Protein AF-A0A0R0GMD9-F1 (afdb_monomer)

Organism: Glycine max (NCBI:txid3847)

Foldseek 3Di:
DVVVLVVQLVVLVVCCVPPPVLALVSLLSSLVSCVVVLVLVSSLVSLVSSCVSPVQALSSLQSNLVSCLLQLNLVSSLVSQVSGNHRDPVSNVLSVLSVVLVVQLVVCVVVVVLVSLLVSLVVSVVSNSQNHLLSLLSNLVSCVVVVVLVVSVVSNVSRHDDDLVVCCVPPNLQSSLSSLLSVLVNCVVVVVLVSNLVSLVSSCVSPVPDPSSVVSNVLSVLQSVLQVVLVVCVVVVVNVVSVVSNVRND

Structure (mmCIF, N/CA/C/O backbone):
data_AF-A0A0R0GMD9-F1
#
_entry.id   AF-A0A0R0GMD9-F1
#
loop_
_atom_site.group_PDB
_atom_site.id
_atom_site.type_symbol
_atom_site.label_atom_id
_atom_site.label_alt_id
_atom_site.label_comp_id
_atom_site.label_asym_id
_atom_site.label_entity_id
_atom_site.label_seq_id
_atom_site.pdbx_PDB_ins_code
_atom_site.Cartn_x
_atom_site.Cartn_y
_atom_site.Cartn_z
_atom_site.occupancy
_atom_site.B_iso_or_equiv
_atom_site.auth_seq_id
_atom_site.auth_comp_id
_atom_site.auth_asym_id
_atom_site.auth_atom_id
_atom_site.pdbx_PDB_model_num
ATOM 1 N N . MET A 1 1 ? -12.079 3.935 -21.755 1.00 57.66 1 MET A N 1
ATOM 2 C CA . MET A 1 1 ? -10.605 3.954 -21.915 1.00 57.66 1 MET A CA 1
ATOM 3 C C . MET A 1 1 ? -9.920 2.624 -21.579 1.00 57.66 1 MET A C 1
ATOM 5 O O . MET A 1 1 ? -9.189 2.164 -22.440 1.00 57.66 1 MET A O 1
ATOM 9 N N . ARG A 1 2 ? -10.168 1.962 -20.428 1.00 61.84 2 ARG A N 1
ATOM 10 C CA . ARG A 1 2 ? -9.441 0.722 -20.040 1.00 61.84 2 ARG A CA 1
ATOM 11 C C . ARG A 1 2 ? -9.400 -0.399 -21.094 1.00 61.84 2 ARG A C 1
ATOM 13 O O . ARG A 1 2 ? -8.314 -0.895 -21.343 1.00 61.84 2 ARG A O 1
ATOM 20 N N . LYS A 1 3 ? -10.522 -0.747 -21.751 1.00 66.50 3 LYS A N 1
ATOM 21 C CA . LYS A 1 3 ? -10.544 -1.797 -22.800 1.00 66.50 3 LYS A CA 1
ATOM 22 C C . LYS A 1 3 ? -9.505 -1.557 -23.904 1.00 66.50 3 LYS A C 1
ATOM 24 O O . LYS A 1 3 ? -8.732 -2.451 -24.206 1.00 66.50 3 LYS A O 1
ATOM 29 N N . ASN A 1 4 ? -9.421 -0.326 -24.407 1.00 78.38 4 ASN A N 1
ATOM 30 C CA . ASN A 1 4 ? -8.455 0.036 -25.445 1.00 78.38 4 ASN A CA 1
ATOM 31 C C . ASN A 1 4 ? -7.004 -0.055 -24.927 1.00 78.38 4 ASN A C 1
ATOM 33 O O . ASN A 1 4 ? -6.108 -0.510 -25.621 1.00 78.38 4 ASN A O 1
ATOM 37 N N . SER A 1 5 ? -6.758 0.326 -23.671 1.00 78.94 5 SER A N 1
ATOM 38 C CA . SER A 1 5 ? -5.429 0.214 -23.055 1.00 78.94 5 SER A CA 1
ATOM 39 C C . SER A 1 5 ? -5.004 -1.240 -22.804 1.00 78.94 5 SER A C 1
ATOM 41 O O . SER A 1 5 ? -3.832 -1.563 -22.970 1.00 78.94 5 SER A O 1
ATOM 43 N N . ASP A 1 6 ? -5.934 -2.125 -22.441 1.00 83.75 6 ASP A N 1
ATOM 44 C CA . ASP A 1 6 ? -5.677 -3.566 -22.323 1.00 83.75 6 ASP A CA 1
ATOM 45 C C . ASP A 1 6 ? -5.385 -4.212 -23.681 1.00 83.75 6 ASP A C 1
ATOM 47 O O . ASP A 1 6 ? -4.428 -4.977 -23.815 1.00 83.75 6 ASP A O 1
ATOM 51 N N . GLU A 1 7 ? -6.157 -3.847 -24.704 1.00 86.06 7 GLU A N 1
ATOM 52 C CA . GLU A 1 7 ? -5.906 -4.240 -26.092 1.00 86.06 7 GLU A CA 1
ATOM 53 C C . GLU A 1 7 ? -4.534 -3.752 -26.568 1.00 86.06 7 GLU A C 1
ATOM 55 O O . GLU A 1 7 ? -3.808 -4.509 -27.207 1.00 86.06 7 GLU A O 1
ATOM 60 N N . LEU A 1 8 ? -4.116 -2.542 -26.181 1.00 84.94 8 LEU A N 1
ATOM 61 C CA . LEU A 1 8 ? -2.776 -2.029 -26.473 1.00 84.94 8 LEU A CA 1
ATOM 62 C C . LEU A 1 8 ? -1.670 -2.852 -25.793 1.00 84.94 8 LEU A C 1
ATOM 64 O O . LEU A 1 8 ? -0.648 -3.125 -26.421 1.00 84.94 8 LEU A O 1
ATOM 68 N N . VAL A 1 9 ? -1.851 -3.306 -24.547 1.00 85.38 9 VAL A N 1
ATOM 69 C CA . VAL A 1 9 ? -0.877 -4.209 -23.896 1.00 85.38 9 VAL A CA 1
ATOM 70 C C . VAL A 1 9 ? -0.766 -5.533 -24.658 1.00 85.38 9 VAL A C 1
ATOM 72 O O . VAL A 1 9 ? 0.345 -6.030 -24.883 1.00 85.38 9 VAL A O 1
ATOM 75 N N . GLN A 1 10 ? -1.898 -6.097 -25.085 1.00 86.31 10 GLN A N 1
ATOM 76 C CA . GLN A 1 10 ? -1.921 -7.320 -25.891 1.00 86.31 10 GLN A CA 1
ATOM 77 C C . GLN A 1 10 ? -1.274 -7.106 -27.258 1.00 86.31 10 GLN A C 1
ATOM 79 O O . GLN A 1 10 ? -0.481 -7.930 -27.705 1.00 86.31 10 GLN A O 1
ATOM 84 N N . PHE A 1 11 ? -1.537 -5.966 -27.887 1.00 86.00 11 PHE A N 1
ATOM 85 C CA . PHE A 1 11 ? -0.951 -5.580 -29.161 1.00 86.00 11 PHE A CA 1
ATOM 86 C C . PHE A 1 11 ? 0.575 -5.503 -29.099 1.00 86.00 11 PHE A C 1
ATOM 88 O O . PHE A 1 11 ? 1.251 -6.080 -29.952 1.00 86.00 11 PHE A O 1
ATOM 95 N N . TRP A 1 12 ? 1.133 -4.848 -28.074 1.00 83.56 12 TRP A N 1
ATOM 96 C CA . TRP A 1 12 ? 2.585 -4.807 -27.890 1.00 83.56 12 TRP A CA 1
ATOM 97 C C . TRP A 1 12 ? 3.167 -6.199 -27.644 1.00 83.56 12 TRP A C 1
ATOM 99 O O . TRP A 1 12 ? 4.209 -6.523 -28.205 1.00 83.56 12 TRP A O 1
ATOM 109 N N . SER A 1 13 ? 2.466 -7.041 -26.881 1.00 81.69 13 SER A N 1
ATOM 110 C CA . SER A 1 13 ? 2.891 -8.423 -26.615 1.00 81.69 13 SER A CA 1
ATOM 111 C C . SER A 1 13 ? 2.905 -9.270 -27.893 1.00 81.69 13 SER A C 1
ATOM 113 O O . SER A 1 13 ? 3.872 -9.975 -28.165 1.00 81.69 13 SER A O 1
ATOM 115 N N . GLN A 1 14 ? 1.871 -9.151 -28.730 1.00 83.94 14 GLN A N 1
ATOM 116 C CA . GLN A 1 14 ? 1.814 -9.834 -30.023 1.00 83.94 14 GLN A CA 1
ATOM 117 C C . GLN A 1 14 ? 2.895 -9.333 -30.980 1.00 83.94 14 GLN A C 1
ATOM 119 O O . GLN A 1 14 ? 3.485 -10.137 -31.698 1.00 83.94 14 GLN A O 1
ATOM 124 N N . ARG A 1 15 ? 3.171 -8.023 -31.002 1.00 81.25 15 ARG A N 1
ATOM 125 C CA . ARG A 1 15 ? 4.245 -7.468 -31.835 1.00 81.25 15 ARG A CA 1
ATOM 126 C C . ARG A 1 15 ? 5.625 -7.939 -31.406 1.00 81.25 15 ARG A C 1
ATOM 128 O O . ARG A 1 15 ? 6.398 -8.303 -32.287 1.00 81.25 15 ARG A O 1
ATOM 135 N N . ASN A 1 16 ? 5.888 -7.990 -30.101 1.00 79.06 16 ASN A N 1
ATOM 136 C CA . ASN A 1 16 ? 7.144 -8.519 -29.573 1.00 79.06 16 ASN A CA 1
ATOM 137 C C . ASN A 1 16 ? 7.383 -9.955 -30.061 1.00 79.06 16 ASN A C 1
ATOM 139 O O . ASN A 1 16 ? 8.438 -10.268 -30.590 1.00 79.06 16 ASN A O 1
ATOM 143 N N . ASN A 1 17 ? 6.350 -10.799 -29.991 1.00 79.12 17 ASN A N 1
ATOM 144 C CA . ASN A 1 17 ? 6.455 -12.205 -30.385 1.00 79.12 17 ASN A CA 1
ATOM 145 C C . ASN A 1 17 ? 6.555 -12.432 -31.905 1.00 79.12 17 ASN A C 1
ATOM 147 O O . ASN A 1 17 ? 6.979 -13.504 -32.321 1.00 79.12 17 ASN A O 1
ATOM 151 N N . ARG A 1 18 ? 6.099 -11.485 -32.739 1.00 76.31 18 ARG A N 1
ATOM 152 C CA . ARG A 1 18 ? 5.973 -11.679 -34.198 1.00 76.31 18 ARG A CA 1
ATOM 153 C C . ARG A 1 18 ? 7.107 -11.091 -35.025 1.00 76.31 18 ARG A C 1
ATOM 155 O O . ARG A 1 18 ? 7.307 -11.560 -36.139 1.00 76.31 18 ARG A O 1
ATOM 162 N N . VAL A 1 19 ? 7.742 -10.017 -34.560 1.00 66.19 19 VAL A N 1
ATOM 163 C CA . VAL A 1 19 ? 8.669 -9.239 -35.397 1.00 66.19 19 VAL A CA 1
ATOM 164 C C . VAL A 1 19 ? 10.110 -9.489 -34.980 1.00 66.19 19 VAL A C 1
ATOM 166 O O . VAL A 1 19 ? 10.903 -9.904 -35.814 1.00 66.19 19 VAL A O 1
ATOM 169 N N . ASP A 1 20 ? 10.423 -9.245 -33.708 1.00 65.00 20 ASP A N 1
ATOM 170 C CA . ASP A 1 20 ? 11.742 -9.477 -33.122 1.00 65.00 20 ASP A CA 1
ATOM 171 C C . ASP A 1 20 ? 11.631 -9.359 -31.585 1.00 65.00 20 ASP A C 1
ATOM 173 O O . ASP A 1 20 ? 11.444 -8.240 -31.083 1.00 65.00 20 ASP A O 1
ATOM 177 N N . PRO A 1 21 ? 11.699 -10.477 -30.835 1.00 64.06 21 PRO A N 1
ATOM 178 C CA . PRO A 1 21 ? 11.624 -10.467 -29.375 1.00 64.06 21 PRO A CA 1
ATOM 179 C C . PRO A 1 21 ? 12.763 -9.693 -28.703 1.00 64.06 21 PRO A C 1
ATOM 181 O O . PRO A 1 21 ? 12.649 -9.372 -27.523 1.00 64.06 21 PRO A O 1
ATOM 184 N N . GLU A 1 22 ? 13.856 -9.401 -29.417 1.00 66.88 22 GLU A N 1
ATOM 185 C CA . GLU A 1 22 ? 15.055 -8.783 -28.845 1.00 66.88 22 GLU A CA 1
ATOM 186 C C . GLU A 1 22 ? 15.041 -7.249 -28.909 1.00 66.88 22 GLU A C 1
ATOM 188 O O . GLU A 1 22 ? 15.943 -6.580 -28.401 1.00 66.88 22 GLU A O 1
ATOM 193 N N . LYS A 1 23 ? 13.993 -6.638 -29.476 1.00 74.50 23 LYS A N 1
ATOM 194 C CA . LYS A 1 23 ? 13.942 -5.182 -29.624 1.00 74.50 23 LYS A CA 1
ATOM 195 C C . LYS A 1 23 ? 13.384 -4.492 -28.376 1.00 74.50 23 LYS A C 1
ATOM 197 O O . LYS A 1 23 ? 12.169 -4.385 -28.188 1.00 74.50 23 LYS A O 1
ATOM 202 N N . ALA A 1 24 ? 14.270 -3.859 -27.602 1.00 80.56 24 ALA A N 1
ATOM 203 C CA . ALA A 1 24 ? 13.949 -3.087 -26.389 1.00 80.56 24 ALA A CA 1
ATOM 204 C C . ALA A 1 24 ? 12.835 -2.025 -26.564 1.00 80.56 24 ALA A C 1
ATOM 206 O O . ALA A 1 24 ? 12.160 -1.635 -25.606 1.00 80.56 24 ALA A O 1
ATOM 207 N N . THR A 1 25 ? 12.582 -1.565 -27.796 1.00 81.31 25 THR A N 1
ATOM 208 C CA . THR A 1 25 ? 11.512 -0.601 -28.101 1.00 81.31 25 THR A CA 1
ATOM 209 C C . THR A 1 25 ? 10.106 -1.141 -27.797 1.00 81.31 25 THR A C 1
ATOM 211 O O . THR A 1 25 ? 9.255 -0.376 -27.336 1.00 81.31 25 THR A O 1
ATOM 214 N N . TYR A 1 26 ? 9.830 -2.432 -28.024 1.00 84.12 26 TYR A N 1
ATOM 215 C CA . TYR A 1 26 ? 8.499 -3.001 -27.758 1.00 84.12 26 TYR A CA 1
ATOM 216 C C . TYR A 1 26 ? 8.210 -3.066 -26.262 1.00 84.12 26 TYR A C 1
ATOM 218 O O . TYR A 1 26 ? 7.149 -2.615 -25.821 1.00 84.12 26 TYR A O 1
ATOM 226 N N . HIS A 1 27 ? 9.192 -3.519 -25.488 1.00 85.44 27 HIS A N 1
ATOM 227 C CA . HIS A 1 27 ? 9.155 -3.503 -24.032 1.00 85.44 27 HIS A CA 1
ATOM 228 C C . HIS A 1 27 ? 8.948 -2.080 -23.484 1.00 85.44 27 HIS A C 1
ATOM 230 O O . HIS A 1 27 ? 8.070 -1.861 -22.650 1.00 85.44 27 HIS A O 1
ATOM 236 N N . CYS A 1 28 ? 9.639 -1.072 -24.035 1.00 84.75 28 CYS A N 1
ATOM 237 C CA . CYS A 1 28 ? 9.433 0.339 -23.672 1.00 84.75 28 CYS A CA 1
ATOM 238 C C . CYS A 1 28 ? 7.992 0.831 -23.908 1.00 84.75 28 CYS A C 1
ATOM 240 O O . CYS A 1 28 ? 7.427 1.547 -23.076 1.00 84.75 28 CYS A O 1
ATOM 242 N N . ASN A 1 29 ? 7.388 0.481 -25.046 1.00 86.69 29 ASN A N 1
ATOM 243 C CA . ASN A 1 29 ? 6.033 0.929 -25.381 1.00 86.69 29 ASN A CA 1
ATOM 244 C C . ASN A 1 29 ? 4.962 0.186 -24.564 1.00 86.69 29 ASN A C 1
ATOM 246 O O . ASN A 1 29 ? 3.988 0.793 -24.098 1.00 86.69 29 ASN A O 1
ATOM 250 N N . LYS A 1 30 ? 5.165 -1.116 -24.331 1.00 89.81 30 LYS A N 1
ATOM 251 C CA . LYS A 1 30 ? 4.323 -1.917 -23.438 1.00 89.81 30 LYS A CA 1
ATOM 252 C C . LYS A 1 30 ? 4.382 -1.377 -22.013 1.00 89.81 30 LYS A C 1
ATOM 254 O O . LYS A 1 30 ? 3.335 -1.144 -21.413 1.00 89.81 30 LYS A O 1
ATOM 259 N N . ASN A 1 31 ? 5.583 -1.081 -21.519 1.00 91.75 31 ASN A N 1
ATOM 260 C CA . ASN A 1 31 ? 5.813 -0.443 -20.227 1.00 91.75 31 ASN A CA 1
ATOM 261 C C . ASN A 1 31 ? 5.005 0.856 -20.078 1.00 91.75 31 ASN A C 1
ATOM 263 O O . ASN A 1 31 ? 4.246 0.984 -19.120 1.00 91.75 31 ASN A O 1
ATOM 267 N N . ALA A 1 32 ? 5.084 1.781 -21.040 1.00 88.06 32 ALA A N 1
ATOM 268 C CA . ALA A 1 32 ? 4.336 3.040 -20.973 1.00 88.06 32 ALA A CA 1
ATOM 269 C C . ALA A 1 32 ? 2.813 2.819 -20.859 1.00 88.06 32 ALA A C 1
ATOM 271 O O . ALA A 1 32 ? 2.128 3.517 -20.107 1.00 88.06 32 ALA A O 1
ATOM 272 N N . THR A 1 33 ? 2.293 1.803 -21.554 1.00 90.31 33 THR A N 1
ATOM 273 C CA . THR A 1 33 ? 0.878 1.404 -21.478 1.00 90.31 33 THR A CA 1
ATOM 274 C C . THR A 1 33 ? 0.533 0.793 -20.112 1.00 90.31 33 THR A C 1
ATOM 276 O O . THR A 1 33 ? -0.511 1.083 -19.537 1.00 90.31 33 THR A O 1
ATOM 279 N N . LEU A 1 34 ? 1.423 -0.018 -19.540 1.00 93.00 34 LEU A N 1
ATOM 280 C CA . LEU A 1 34 ? 1.233 -0.611 -18.213 1.00 93.00 34 LEU A CA 1
ATOM 281 C C . LEU A 1 34 ? 1.274 0.439 -17.093 1.00 93.00 34 LEU A C 1
ATOM 283 O O . LEU A 1 34 ? 0.480 0.357 -16.155 1.00 93.00 34 LEU A O 1
ATOM 287 N N . ILE A 1 35 ? 2.144 1.449 -17.207 1.00 89.38 35 ILE A N 1
ATOM 288 C CA . ILE A 1 35 ? 2.226 2.575 -16.263 1.00 89.38 35 ILE A CA 1
ATOM 289 C C . ILE A 1 35 ? 0.914 3.368 -16.240 1.00 89.38 35 ILE A C 1
ATOM 291 O O . ILE A 1 35 ? 0.441 3.728 -15.160 1.00 89.38 35 ILE A O 1
ATOM 295 N N . SER A 1 36 ? 0.311 3.641 -17.403 1.00 87.19 36 SER A N 1
ATOM 296 C CA . SER A 1 36 ? -0.961 4.378 -17.472 1.00 87.19 36 SER A CA 1
ATOM 297 C C . SER A 1 36 ? -2.145 3.569 -16.931 1.00 87.19 36 SER A C 1
ATOM 299 O O . SER A 1 36 ? -3.104 4.143 -16.419 1.00 87.19 36 SER A O 1
ATOM 301 N N . LEU A 1 37 ? -2.048 2.237 -16.962 1.00 89.06 37 LEU A N 1
ATOM 302 C CA . LEU A 1 37 ? -2.998 1.313 -16.339 1.00 89.06 37 LEU A CA 1
ATOM 303 C C . LEU A 1 37 ? -2.765 1.084 -14.834 1.00 89.06 37 LEU A C 1
ATOM 305 O O . LEU A 1 37 ? -3.552 0.375 -14.209 1.00 89.06 37 LEU A O 1
ATOM 309 N N . GLY A 1 38 ? -1.691 1.626 -14.246 1.00 88.81 38 GLY A N 1
ATOM 310 C CA . GLY A 1 38 ? -1.317 1.377 -12.847 1.00 88.81 38 GLY A CA 1
ATOM 311 C C . GLY A 1 38 ? -0.745 -0.024 -12.580 1.00 88.81 38 GLY A C 1
ATOM 312 O O . GLY A 1 38 ? -0.600 -0.428 -11.427 1.00 88.81 38 GLY A O 1
ATOM 313 N N . ARG A 1 39 ? -0.387 -0.781 -13.627 1.00 91.75 39 ARG A N 1
ATOM 314 C CA . ARG A 1 39 ? 0.189 -2.137 -13.541 1.00 91.75 39 ARG A CA 1
ATOM 315 C C . ARG A 1 39 ? 1.708 -2.094 -13.371 1.00 91.75 39 ARG A C 1
ATOM 317 O O . ARG A 1 39 ? 2.459 -2.661 -14.161 1.00 91.75 39 ARG A O 1
ATOM 324 N N . PHE A 1 40 ? 2.162 -1.407 -12.329 1.00 95.12 40 PHE A N 1
ATOM 325 C CA . PHE A 1 40 ? 3.576 -1.174 -12.028 1.00 95.12 40 PHE A CA 1
ATOM 326 C C . PHE A 1 40 ? 4.454 -2.430 -11.929 1.00 95.12 40 PHE A C 1
ATOM 328 O O . PHE A 1 40 ? 5.573 -2.379 -12.416 1.00 95.12 40 PHE A O 1
ATOM 335 N N . LEU A 1 41 ? 3.991 -3.552 -11.359 1.00 94.56 41 LEU A N 1
ATOM 336 C CA . LEU A 1 41 ? 4.795 -4.784 -11.289 1.00 94.56 41 LEU A CA 1
ATOM 337 C C . LEU A 1 41 ? 5.114 -5.316 -12.687 1.00 94.56 41 LEU A C 1
ATOM 339 O O . LEU A 1 41 ? 6.263 -5.615 -12.982 1.00 94.56 41 LEU A O 1
ATOM 343 N N . GLN A 1 42 ? 4.109 -5.367 -13.565 1.00 93.38 42 GLN A N 1
ATOM 344 C CA . GLN A 1 42 ? 4.318 -5.767 -14.957 1.00 93.38 42 GLN A CA 1
ATOM 345 C C . GLN A 1 42 ? 5.196 -4.739 -15.678 1.00 93.38 42 GLN A C 1
ATOM 347 O O . GLN A 1 42 ? 6.092 -5.111 -16.420 1.00 93.38 42 GLN A O 1
ATOM 352 N N . ALA A 1 43 ? 4.982 -3.445 -15.427 1.00 95.12 43 ALA A N 1
ATOM 353 C CA . ALA A 1 43 ? 5.787 -2.389 -16.030 1.00 95.12 43 ALA A CA 1
ATOM 354 C C . ALA A 1 43 ? 7.274 -2.493 -15.639 1.00 95.12 43 ALA A C 1
ATOM 356 O O . ALA A 1 43 ? 8.131 -2.302 -16.498 1.00 95.12 43 ALA A O 1
ATOM 357 N N . ILE A 1 44 ? 7.577 -2.819 -14.377 1.00 95.94 44 ILE A N 1
ATOM 358 C CA . ILE A 1 44 ? 8.947 -3.041 -13.891 1.00 95.94 44 ILE A CA 1
ATOM 359 C C . ILE A 1 44 ? 9.602 -4.188 -14.662 1.00 95.94 44 ILE A C 1
ATOM 361 O O . ILE A 1 44 ? 10.683 -3.981 -15.201 1.00 95.94 44 ILE A O 1
ATOM 365 N N . VAL A 1 45 ? 8.916 -5.328 -14.805 1.00 94.44 45 VAL A N 1
ATOM 366 C CA . VAL A 1 45 ? 9.430 -6.486 -15.562 1.00 94.44 45 VAL A CA 1
ATOM 367 C C . VAL A 1 45 ? 9.747 -6.108 -17.012 1.00 94.44 45 VAL A C 1
ATOM 369 O O . VAL A 1 45 ? 10.810 -6.442 -17.520 1.00 94.44 45 VAL A O 1
ATOM 372 N N . GLU A 1 46 ? 8.872 -5.349 -17.676 1.00 93.25 46 GLU A N 1
ATOM 373 C CA . GLU A 1 46 ? 9.138 -4.889 -19.047 1.00 93.25 46 GLU A CA 1
ATOM 374 C C . GLU A 1 46 ? 10.334 -3.925 -19.127 1.00 93.25 46 GLU A C 1
ATOM 376 O O . GLU A 1 46 ? 11.082 -3.954 -20.100 1.00 93.25 46 GLU A O 1
ATOM 381 N N . CYS A 1 47 ? 10.545 -3.070 -18.120 1.00 93.88 47 CYS A N 1
ATOM 382 C CA . CYS A 1 47 ? 11.751 -2.240 -18.049 1.00 93.88 47 CYS A CA 1
ATOM 383 C C . CYS A 1 47 ? 13.008 -3.094 -17.875 1.00 93.88 47 CYS A C 1
ATOM 385 O O . CYS A 1 47 ? 13.996 -2.843 -18.554 1.00 93.88 47 CYS A O 1
ATOM 387 N N . GLU A 1 48 ? 12.976 -4.078 -16.979 1.00 94.25 48 GLU A N 1
ATOM 388 C CA . GLU A 1 48 ? 14.113 -4.957 -16.695 1.00 94.25 48 GLU A CA 1
ATOM 389 C C . GLU A 1 48 ? 14.503 -5.778 -17.932 1.00 94.25 48 GLU A C 1
ATOM 391 O O . GLU A 1 48 ? 15.682 -5.821 -18.281 1.00 94.25 48 GLU A O 1
ATOM 396 N N . GLU A 1 49 ? 13.529 -6.320 -18.670 1.00 92.00 49 GLU A N 1
ATOM 397 C CA . GLU A 1 49 ? 13.801 -6.995 -19.945 1.00 92.00 49 GLU A CA 1
ATOM 398 C C . GLU A 1 49 ? 14.351 -6.036 -21.007 1.00 92.00 49 GLU A C 1
ATOM 400 O O . GLU A 1 49 ? 15.310 -6.373 -21.698 1.00 92.00 49 GLU A O 1
ATOM 405 N N . ALA A 1 50 ? 13.823 -4.811 -21.109 1.00 92.12 50 ALA A N 1
ATOM 406 C CA . ALA A 1 50 ? 14.361 -3.822 -22.043 1.00 92.12 50 ALA A CA 1
ATOM 407 C C . ALA A 1 50 ? 15.818 -3.439 -21.723 1.00 92.12 50 ALA A C 1
ATOM 409 O O . ALA A 1 50 ? 16.618 -3.286 -22.643 1.00 92.12 50 ALA A O 1
ATOM 410 N N . ILE A 1 51 ? 16.163 -3.306 -20.435 1.00 92.69 51 ILE A N 1
ATOM 411 C CA . ILE A 1 51 ? 17.535 -3.040 -19.970 1.00 92.69 51 ILE A CA 1
ATOM 412 C C . ILE A 1 51 ? 18.443 -4.230 -20.284 1.00 92.69 51 ILE A C 1
ATOM 414 O O . ILE A 1 51 ? 19.570 -4.035 -20.727 1.00 92.69 51 ILE A O 1
ATOM 418 N N . ARG A 1 52 ? 17.959 -5.462 -20.086 1.00 92.06 52 ARG A N 1
ATOM 419 C CA . ARG A 1 52 ? 18.718 -6.683 -20.390 1.00 92.06 52 ARG A CA 1
ATOM 420 C C . ARG A 1 52 ? 19.044 -6.798 -21.881 1.00 92.06 52 ARG A C 1
ATOM 422 O O . ARG A 1 52 ? 20.139 -7.234 -22.222 1.00 92.06 52 ARG A O 1
ATOM 429 N N . LEU A 1 53 ? 18.097 -6.433 -22.745 1.00 90.38 53 LEU A N 1
ATOM 430 C CA . LEU A 1 53 ? 18.249 -6.490 -24.200 1.00 90.38 53 LEU A CA 1
ATOM 431 C C . LEU A 1 53 ? 19.138 -5.366 -24.746 1.00 90.38 53 LEU A C 1
ATOM 433 O O . LEU A 1 53 ? 19.970 -5.612 -25.613 1.00 90.38 53 LEU A O 1
ATOM 437 N N . GLU A 1 54 ? 18.988 -4.139 -24.239 1.00 88.88 54 GLU A N 1
ATOM 438 C CA . GLU A 1 54 ? 19.758 -2.981 -24.705 1.00 88.88 54 GLU A CA 1
ATOM 439 C C . GLU A 1 54 ? 20.238 -2.111 -23.523 1.00 88.88 54 GLU A C 1
ATOM 441 O O . GLU A 1 54 ? 19.645 -1.064 -23.240 1.00 88.88 54 GLU A O 1
ATOM 446 N N . PRO A 1 55 ? 21.339 -2.491 -22.841 1.00 88.88 55 PRO A N 1
ATOM 447 C CA . PRO A 1 55 ? 21.834 -1.772 -21.659 1.00 88.88 55 PRO A CA 1
ATOM 448 C C . PRO A 1 55 ? 22.252 -0.320 -21.934 1.00 88.88 55 PRO A C 1
ATOM 450 O O . PRO A 1 55 ? 22.231 0.523 -21.042 1.00 88.88 55 PRO A O 1
ATOM 453 N N . SER A 1 56 ? 22.632 -0.000 -23.176 1.00 87.94 56 SER A N 1
ATOM 454 C CA . SER A 1 56 ? 22.979 1.364 -23.598 1.00 87.94 56 SER A CA 1
ATOM 455 C C . SER A 1 56 ? 21.760 2.276 -23.759 1.00 87.94 56 SER A C 1
ATOM 457 O O . SER A 1 56 ? 21.909 3.493 -23.897 1.00 87.94 56 SER A O 1
ATOM 459 N N . CYS A 1 57 ? 20.544 1.725 -23.753 1.00 86.88 57 CYS A N 1
ATOM 460 C CA . CYS A 1 57 ? 19.326 2.504 -23.884 1.00 86.88 57 CYS A CA 1
ATOM 461 C C . CYS A 1 57 ? 18.937 3.114 -22.529 1.00 86.88 57 CYS A C 1
ATOM 463 O O . CYS A 1 57 ? 18.413 2.440 -21.648 1.00 86.88 57 CYS A O 1
ATOM 465 N N . GLY A 1 58 ? 19.116 4.429 -22.366 1.00 87.81 58 GLY A N 1
ATOM 466 C CA . GLY A 1 58 ? 18.713 5.132 -21.135 1.00 87.81 58 GLY A CA 1
ATOM 467 C C . GLY A 1 58 ? 17.197 5.229 -20.917 1.00 87.81 58 GLY A C 1
ATOM 468 O O . GLY A 1 58 ? 16.729 5.484 -19.808 1.00 87.81 58 GLY A O 1
ATOM 469 N N . ARG A 1 59 ? 16.383 4.995 -21.954 1.00 88.50 59 ARG A N 1
ATOM 470 C CA . ARG A 1 59 ? 14.920 5.143 -21.870 1.00 88.50 59 ARG A CA 1
ATOM 471 C C . ARG A 1 59 ? 14.276 4.156 -20.873 1.00 88.50 59 ARG A C 1
ATOM 473 O O . ARG A 1 59 ? 13.509 4.631 -20.033 1.00 88.50 59 ARG A O 1
ATOM 480 N N . PRO A 1 60 ? 14.555 2.838 -20.911 1.00 91.69 60 PRO A N 1
ATOM 481 C CA . PRO A 1 60 ? 14.129 1.890 -19.880 1.00 91.69 60 PRO A CA 1
ATOM 482 C C . PRO A 1 60 ? 14.511 2.280 -18.449 1.00 91.69 60 PRO A C 1
ATOM 484 O O . PRO A 1 60 ? 13.654 2.213 -17.567 1.00 91.69 60 PRO A O 1
ATOM 487 N N . HIS A 1 61 ? 15.750 2.733 -18.225 1.00 93.38 61 HIS A N 1
ATOM 488 C CA . HIS A 1 61 ? 16.232 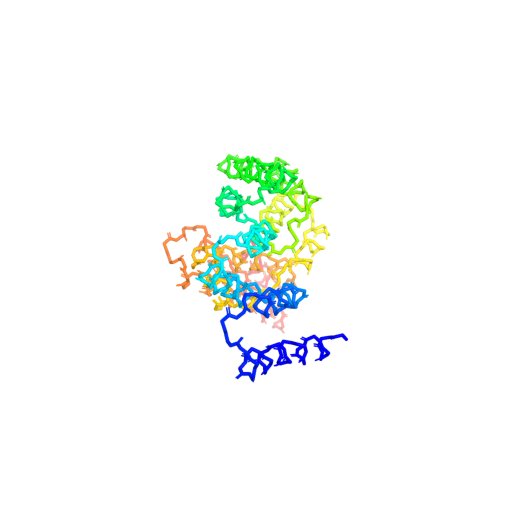3.162 -16.908 1.00 93.38 61 HIS A CA 1
ATOM 489 C C . HIS A 1 61 ? 15.422 4.350 -16.378 1.00 93.38 61 HIS A C 1
ATOM 491 O O . HIS A 1 61 ? 14.894 4.299 -15.266 1.00 93.38 61 HIS A O 1
ATOM 497 N N . ASN A 1 62 ? 15.208 5.374 -17.211 1.00 91.50 62 ASN A N 1
ATOM 498 C CA . ASN A 1 62 ? 14.436 6.559 -16.824 1.00 91.50 62 ASN A CA 1
ATOM 499 C C . ASN A 1 62 ? 12.959 6.210 -16.554 1.00 91.50 62 ASN A C 1
ATOM 501 O O . ASN A 1 62 ? 12.337 6.738 -15.626 1.00 91.50 62 ASN A O 1
ATOM 505 N N . ARG A 1 63 ? 12.381 5.269 -17.319 1.00 92.50 63 ARG A N 1
ATOM 506 C CA . ARG A 1 63 ? 11.026 4.740 -17.070 1.00 92.50 63 ARG A CA 1
ATOM 507 C C . ARG A 1 63 ? 10.948 3.969 -15.753 1.00 92.50 63 ARG A C 1
ATOM 509 O O . ARG A 1 63 ? 10.000 4.176 -14.995 1.00 92.50 63 ARG A O 1
ATOM 516 N N . LEU A 1 64 ? 11.942 3.135 -15.456 1.00 95.62 64 LEU A N 1
ATOM 517 C CA . LEU A 1 64 ? 12.020 2.374 -14.212 1.00 95.62 64 LEU A CA 1
ATOM 518 C C . LEU A 1 64 ? 12.161 3.304 -12.999 1.00 95.62 64 LEU A C 1
ATOM 520 O O . LEU A 1 64 ? 11.426 3.159 -12.019 1.00 95.62 64 LEU A O 1
ATOM 524 N N . ALA A 1 65 ? 13.018 4.322 -13.102 1.00 96.00 65 ALA A N 1
ATOM 525 C CA . ALA A 1 65 ? 13.164 5.362 -12.092 1.00 96.00 65 ALA A CA 1
ATOM 526 C C . ALA A 1 65 ? 11.844 6.121 -11.860 1.00 96.00 65 ALA A C 1
ATOM 528 O O . ALA A 1 65 ? 11.430 6.307 -10.716 1.00 96.00 65 ALA A O 1
ATOM 529 N N . THR A 1 66 ? 11.122 6.469 -12.933 1.00 94.44 66 THR A N 1
ATOM 530 C CA . THR A 1 66 ? 9.802 7.123 -12.851 1.00 94.44 66 THR A CA 1
ATOM 531 C C . THR A 1 66 ? 8.771 6.241 -12.140 1.00 94.44 66 THR A C 1
ATOM 533 O O . THR A 1 66 ? 8.007 6.731 -11.308 1.00 94.44 66 THR A O 1
ATOM 536 N N . ILE A 1 67 ? 8.742 4.934 -12.429 1.00 95.81 67 ILE A N 1
ATOM 537 C CA . ILE A 1 67 ? 7.855 3.992 -11.729 1.00 95.81 67 ILE A CA 1
ATOM 538 C C . ILE A 1 67 ? 8.169 3.990 -10.235 1.00 95.81 67 ILE A C 1
ATOM 540 O O . ILE A 1 67 ? 7.266 4.147 -9.412 1.00 95.81 67 ILE A O 1
ATOM 544 N N . TYR A 1 68 ? 9.443 3.841 -9.871 1.00 97.44 68 TYR A N 1
ATOM 545 C CA . TYR A 1 68 ? 9.840 3.821 -8.469 1.00 97.44 68 TYR A CA 1
ATOM 546 C C . TYR A 1 68 ? 9.553 5.142 -7.755 1.00 97.44 68 TYR A C 1
ATOM 548 O O . TYR A 1 68 ? 9.106 5.108 -6.607 1.00 97.44 68 TYR A O 1
ATOM 556 N N . PHE A 1 69 ? 9.707 6.276 -8.437 1.00 97.00 69 PHE A N 1
ATOM 557 C CA . PHE A 1 69 ? 9.327 7.587 -7.923 1.00 97.00 69 PHE A CA 1
ATOM 558 C C . PHE A 1 69 ? 7.826 7.659 -7.612 1.00 97.00 69 PHE A C 1
ATOM 560 O O . PHE A 1 69 ? 7.456 7.937 -6.472 1.00 97.00 69 PHE A O 1
ATOM 567 N N . ARG A 1 70 ? 6.956 7.308 -8.571 1.00 95.44 70 ARG A N 1
ATOM 568 C CA . ARG A 1 70 ? 5.490 7.312 -8.379 1.00 95.44 70 ARG A CA 1
ATOM 569 C C . ARG A 1 70 ? 5.026 6.360 -7.276 1.00 95.44 70 ARG A C 1
ATOM 571 O O . ARG A 1 70 ? 4.045 6.639 -6.593 1.00 95.44 70 ARG A O 1
ATOM 578 N N . LEU A 1 71 ? 5.746 5.255 -7.076 1.00 96.38 71 LEU A N 1
ATOM 579 C CA . LEU A 1 71 ? 5.510 4.283 -6.003 1.00 96.38 71 LEU A CA 1
ATOM 580 C C . LEU A 1 71 ? 6.077 4.699 -4.634 1.00 96.38 71 LEU A C 1
ATOM 582 O O . LEU A 1 71 ? 5.957 3.937 -3.671 1.00 96.38 71 LEU A O 1
ATOM 586 N N . GLY A 1 72 ? 6.714 5.868 -4.523 1.00 96.75 72 GLY A N 1
ATOM 587 C CA . GLY A 1 72 ? 7.290 6.357 -3.269 1.00 96.75 72 GLY A CA 1
ATOM 588 C C . GLY A 1 72 ? 8.617 5.690 -2.886 1.00 96.75 72 GLY A C 1
ATOM 589 O O . GLY A 1 72 ? 9.083 5.842 -1.758 1.00 96.75 72 GLY A O 1
ATOM 590 N N . LYS A 1 73 ? 9.245 4.932 -3.793 1.00 96.62 73 LYS A N 1
ATOM 591 C CA . LYS A 1 73 ? 10.510 4.217 -3.564 1.00 96.62 73 LYS A CA 1
ATOM 592 C C . LYS A 1 73 ? 11.703 5.071 -3.999 1.00 96.62 73 LYS A C 1
ATOM 594 O O . LYS A 1 73 ? 12.378 4.752 -4.974 1.00 96.62 73 LYS A O 1
ATOM 599 N N . ALA A 1 74 ? 11.960 6.144 -3.251 1.00 97.31 74 ALA A N 1
ATOM 600 C CA . ALA A 1 74 ? 12.957 7.164 -3.587 1.00 97.31 74 ALA A CA 1
ATOM 601 C C . ALA A 1 74 ? 14.365 6.609 -3.864 1.00 97.31 74 ALA A C 1
ATOM 603 O O . ALA A 1 74 ? 14.972 6.952 -4.869 1.00 97.31 74 ALA A O 1
ATOM 604 N N . GLU A 1 75 ? 14.858 5.706 -3.014 1.00 96.38 75 GLU A N 1
ATOM 605 C CA . GLU A 1 75 ? 16.191 5.105 -3.163 1.00 96.38 75 GLU A CA 1
ATOM 606 C C . GLU A 1 75 ? 16.312 4.281 -4.453 1.00 96.38 75 GLU A C 1
ATOM 608 O O . GLU A 1 75 ? 17.279 4.419 -5.194 1.00 96.38 75 GLU A O 1
ATOM 613 N N . LYS A 1 76 ? 15.286 3.480 -4.777 1.00 96.56 76 LYS A N 1
ATOM 614 C CA . LYS A 1 76 ? 15.261 2.730 -6.040 1.00 96.56 76 LYS A CA 1
ATOM 615 C C . LYS A 1 76 ? 15.177 3.660 -7.248 1.00 96.56 76 LYS A C 1
ATOM 617 O O . LYS A 1 76 ? 15.793 3.365 -8.265 1.00 96.56 76 LYS A O 1
ATOM 622 N N . ALA A 1 77 ? 14.428 4.758 -7.137 1.00 97.06 77 ALA A N 1
ATOM 623 C CA . ALA A 1 77 ? 14.329 5.754 -8.197 1.00 97.06 77 ALA A CA 1
ATOM 624 C C . ALA A 1 77 ? 15.684 6.422 -8.473 1.00 97.06 77 ALA A C 1
ATOM 626 O O . ALA A 1 77 ? 16.089 6.477 -9.630 1.00 97.06 77 ALA A O 1
ATOM 627 N N . LEU A 1 78 ? 16.398 6.848 -7.424 1.00 96.62 78 LEU A N 1
ATOM 628 C CA . LEU A 1 78 ? 17.742 7.427 -7.529 1.00 96.62 78 LEU A CA 1
ATOM 629 C C . LEU A 1 78 ? 18.723 6.439 -8.164 1.00 96.62 78 LEU A C 1
ATOM 631 O O . LEU A 1 78 ? 19.302 6.753 -9.196 1.00 96.62 78 LEU A O 1
ATOM 635 N N . ASN A 1 79 ? 18.804 5.212 -7.644 1.00 95.56 79 ASN A N 1
ATOM 636 C CA . ASN A 1 79 ? 19.714 4.195 -8.176 1.00 95.56 79 ASN A CA 1
ATOM 637 C C . ASN A 1 79 ? 19.432 3.864 -9.658 1.00 95.56 79 ASN A C 1
ATOM 639 O O . ASN A 1 79 ? 20.339 3.785 -10.485 1.00 95.56 79 ASN A O 1
ATOM 643 N N . CYS A 1 80 ? 18.158 3.713 -10.040 1.00 93.12 80 CYS A N 1
ATOM 644 C CA . CYS A 1 80 ? 17.799 3.460 -11.443 1.00 93.12 80 CYS A CA 1
ATOM 645 C C . CYS A 1 80 ? 18.145 4.640 -12.360 1.00 93.12 80 CYS A C 1
ATOM 647 O O . CYS A 1 80 ? 18.459 4.430 -13.528 1.00 93.12 80 CYS A O 1
ATOM 649 N N . ASN A 1 81 ? 18.081 5.868 -11.844 1.00 93.31 81 ASN A N 1
ATOM 650 C CA . ASN A 1 81 ? 18.426 7.066 -12.598 1.00 93.31 81 ASN A CA 1
ATOM 651 C C . ASN A 1 81 ? 19.946 7.258 -12.716 1.00 93.31 81 ASN A C 1
ATOM 653 O O . ASN A 1 81 ? 20.422 7.645 -13.774 1.00 93.31 81 ASN A O 1
ATOM 657 N N . GLU A 1 82 ? 20.706 6.948 -11.662 1.00 92.75 82 GLU A N 1
ATOM 658 C CA . GLU A 1 82 ? 22.176 7.012 -11.634 1.00 92.75 82 GLU A CA 1
ATOM 659 C C . GLU A 1 82 ? 22.827 5.955 -12.530 1.00 92.75 82 GLU A C 1
ATOM 661 O O . GLU A 1 82 ? 23.847 6.215 -13.161 1.00 92.75 82 GLU A O 1
ATOM 666 N N . THR A 1 83 ? 22.216 4.773 -12.629 1.00 89.94 83 THR A N 1
ATOM 667 C CA . THR A 1 83 ? 22.663 3.705 -13.540 1.00 89.94 83 THR A CA 1
ATOM 668 C C . THR A 1 83 ? 22.246 3.930 -14.996 1.00 89.94 83 THR A C 1
ATOM 670 O O . THR A 1 83 ? 22.635 3.152 -15.865 1.00 89.94 83 THR A O 1
ATOM 673 N N . SER A 1 84 ? 21.461 4.973 -15.285 1.00 91.00 84 SER A N 1
ATOM 674 C CA . SER A 1 84 ? 21.047 5.308 -16.646 1.00 91.00 84 SER A CA 1
ATOM 675 C C . SER A 1 84 ? 22.204 5.928 -17.438 1.00 91.00 84 SER A C 1
ATOM 677 O O . SER A 1 84 ? 22.803 6.899 -16.974 1.00 91.00 84 SER A O 1
ATOM 679 N N . PRO A 1 85 ? 22.451 5.494 -18.690 1.00 89.50 85 PRO A N 1
ATOM 680 C CA . PRO A 1 85 ? 23.333 6.204 -19.621 1.00 89.50 85 PRO A CA 1
ATOM 681 C C . PRO A 1 85 ? 22.930 7.666 -19.879 1.00 89.50 85 PRO A C 1
ATOM 683 O O . PRO A 1 85 ? 23.737 8.460 -20.356 1.00 89.50 85 PRO A O 1
ATOM 686 N N . CYS A 1 86 ? 21.677 8.032 -19.593 1.00 88.06 86 CYS A N 1
ATOM 687 C CA . CYS A 1 86 ? 21.164 9.391 -19.723 1.00 88.06 86 CYS A CA 1
ATOM 688 C C . CYS A 1 86 ? 20.387 9.764 -18.455 1.00 88.06 86 CYS A C 1
ATOM 690 O O . CYS A 1 86 ? 19.167 9.595 -18.390 1.00 88.06 86 CYS A O 1
ATOM 692 N N . VAL A 1 87 ? 21.123 10.243 -17.450 1.00 92.06 87 VAL A N 1
ATOM 693 C CA . VAL A 1 87 ? 20.589 10.682 -16.155 1.00 92.06 87 VAL A CA 1
ATOM 694 C C . VAL A 1 87 ? 19.565 11.800 -16.352 1.00 92.06 87 VAL A C 1
ATOM 696 O O . VAL A 1 87 ? 19.858 12.829 -16.961 1.00 92.06 87 VAL A O 1
ATOM 699 N N . ASP A 1 88 ? 18.370 11.625 -15.789 1.00 93.62 88 ASP A N 1
ATOM 700 C CA . ASP A 1 88 ? 17.371 12.687 -15.713 1.00 93.62 88 ASP A CA 1
ATOM 701 C C . ASP A 1 88 ? 17.598 13.516 -14.439 1.00 93.62 88 ASP A C 1
ATOM 703 O O . ASP A 1 88 ? 17.276 13.089 -13.326 1.00 93.62 88 ASP A O 1
ATOM 707 N N . SER A 1 89 ? 18.177 14.709 -14.591 1.00 94.75 89 SER A N 1
ATOM 708 C CA . SER A 1 89 ? 18.477 15.609 -13.469 1.00 94.75 89 SER A CA 1
ATOM 709 C C . SER A 1 89 ? 17.226 16.092 -12.726 1.00 94.75 89 SER A C 1
ATOM 711 O O . SER A 1 89 ? 17.285 16.322 -11.517 1.00 94.75 89 SER A O 1
ATOM 713 N N . ILE A 1 90 ? 16.090 16.242 -13.418 1.00 95.31 90 ILE A N 1
ATOM 714 C CA . ILE A 1 90 ? 14.834 16.684 -12.796 1.00 95.31 90 ILE A CA 1
ATOM 715 C C . ILE A 1 90 ? 14.293 15.556 -11.923 1.00 95.31 90 ILE A C 1
ATOM 717 O O . ILE A 1 90 ? 13.966 15.782 -10.756 1.00 95.31 90 ILE A O 1
ATOM 721 N N . LEU A 1 91 ? 14.259 14.334 -12.458 1.00 95.06 91 LEU A N 1
ATOM 722 C CA . LEU A 1 91 ? 13.824 13.163 -11.707 1.00 95.06 91 LEU A CA 1
ATOM 723 C C . LEU A 1 91 ? 14.749 12.878 -10.518 1.00 95.06 91 LEU A C 1
ATOM 725 O O . LEU A 1 91 ? 14.254 12.558 -9.439 1.00 95.06 91 LEU A O 1
ATOM 729 N N . ALA A 1 92 ? 16.068 13.048 -10.673 1.00 95.62 92 ALA A N 1
ATOM 730 C CA . ALA A 1 92 ? 17.023 12.937 -9.568 1.00 95.62 92 ALA A CA 1
ATOM 731 C C . ALA A 1 92 ? 16.681 13.916 -8.437 1.00 95.62 92 ALA A C 1
ATOM 733 O O . ALA A 1 92 ? 16.555 13.517 -7.278 1.00 95.62 92 ALA A O 1
ATOM 734 N N . PHE A 1 93 ? 16.466 15.191 -8.776 1.00 96.44 93 PHE A N 1
ATOM 735 C CA . PHE A 1 93 ? 16.103 16.220 -7.805 1.00 96.44 93 PHE A CA 1
ATOM 736 C C . PHE A 1 93 ? 14.779 15.896 -7.096 1.00 96.44 93 PHE A C 1
ATOM 738 O O . PHE A 1 93 ? 14.689 15.970 -5.868 1.00 96.44 93 PHE A O 1
ATOM 745 N N . GLN A 1 94 ? 13.762 15.472 -7.850 1.00 97.06 94 GLN A N 1
ATOM 746 C CA . GLN A 1 94 ? 12.467 15.072 -7.300 1.00 97.06 94 GLN A CA 1
ATOM 747 C C . GLN A 1 94 ? 12.580 13.843 -6.389 1.00 97.06 94 GLN A C 1
ATOM 749 O O . GLN A 1 94 ? 12.003 13.828 -5.299 1.00 97.06 94 GLN A O 1
ATOM 754 N N . ALA A 1 95 ? 13.344 12.826 -6.789 1.00 97.19 95 ALA A N 1
ATOM 755 C CA . ALA A 1 95 ? 13.559 11.621 -5.998 1.00 97.19 95 ALA A CA 1
ATOM 756 C C . ALA A 1 95 ? 14.348 11.914 -4.710 1.00 97.19 95 ALA A C 1
ATOM 758 O O . ALA A 1 95 ? 14.009 11.378 -3.652 1.00 97.19 95 ALA A O 1
ATOM 759 N N . GLN A 1 96 ? 15.320 12.830 -4.750 1.00 97.81 96 GLN A N 1
ATOM 760 C CA . GLN A 1 96 ? 16.031 13.285 -3.554 1.00 97.81 96 GLN A CA 1
ATOM 761 C C . GLN A 1 96 ? 15.110 14.062 -2.602 1.00 97.81 96 GLN A C 1
ATOM 763 O O . GLN A 1 96 ? 15.125 13.831 -1.389 1.00 97.81 96 GLN A O 1
ATOM 768 N N . ALA A 1 97 ? 14.266 14.953 -3.132 1.00 97.88 97 ALA A N 1
ATOM 769 C CA . ALA A 1 97 ? 13.267 15.665 -2.338 1.00 97.88 97 ALA A CA 1
ATOM 770 C C . ALA A 1 97 ? 12.283 14.688 -1.674 1.00 97.88 97 ALA A C 1
ATOM 772 O O . ALA A 1 97 ? 12.033 14.777 -0.469 1.00 97.88 97 ALA A O 1
ATOM 773 N N . LEU A 1 98 ? 11.798 13.696 -2.426 1.00 98.00 98 LEU A N 1
ATOM 774 C CA . LEU A 1 98 ? 10.962 12.616 -1.908 1.00 98.00 98 LEU A CA 1
ATOM 775 C C . LEU A 1 98 ? 11.656 11.855 -0.768 1.00 98.00 98 LEU A C 1
ATOM 777 O O . LEU A 1 98 ? 11.054 11.663 0.289 1.00 98.00 98 LEU A O 1
ATOM 781 N N . GLN A 1 99 ? 12.922 11.458 -0.941 1.00 97.81 99 GLN A N 1
ATOM 782 C CA . GLN A 1 99 ? 13.693 10.771 0.101 1.00 97.81 99 GLN A CA 1
ATOM 783 C C . GLN A 1 99 ? 13.771 11.607 1.387 1.00 97.81 99 GLN A C 1
ATOM 785 O O . GLN A 1 99 ? 13.558 11.091 2.489 1.00 97.81 99 GLN A O 1
ATOM 790 N N . ASN A 1 100 ? 14.011 12.912 1.249 1.00 98.06 100 ASN A N 1
ATOM 791 C CA . ASN A 1 100 ? 14.100 13.838 2.373 1.00 98.06 100 ASN A CA 1
ATOM 792 C C . ASN A 1 100 ? 12.768 13.959 3.124 1.00 98.06 100 ASN A C 1
ATOM 794 O O . ASN A 1 100 ? 12.746 13.855 4.354 1.00 98.06 100 ASN A O 1
ATOM 798 N N . HIS A 1 101 ? 11.656 14.125 2.406 1.00 98.25 101 HIS A N 1
ATOM 799 C CA . HIS A 1 101 ? 10.326 14.185 3.012 1.00 98.25 101 HIS A CA 1
ATOM 800 C C . HIS A 1 101 ? 9.961 12.875 3.728 1.00 98.25 101 HIS A C 1
ATOM 802 O O . HIS A 1 101 ? 9.518 12.907 4.875 1.00 98.25 101 HIS A O 1
ATOM 808 N N . LEU A 1 102 ? 10.221 11.711 3.120 1.00 97.56 102 LEU A N 1
ATOM 809 C CA . LEU A 1 102 ? 9.951 10.408 3.749 1.00 97.56 102 LEU A CA 1
ATOM 810 C C . LEU A 1 102 ? 10.810 10.167 4.998 1.00 97.56 102 LEU A C 1
ATOM 812 O O . LEU A 1 102 ? 10.326 9.622 5.996 1.00 97.56 102 LEU A O 1
ATOM 816 N N . SER A 1 103 ? 12.069 10.613 4.981 1.00 97.94 103 SER A N 1
ATOM 817 C CA . SER A 1 103 ? 12.951 10.576 6.152 1.00 97.94 103 SER A CA 1
ATOM 818 C C . SER A 1 103 ? 12.394 11.430 7.295 1.00 97.94 103 SER A C 1
ATOM 820 O O . SER A 1 103 ? 12.344 10.983 8.446 1.00 97.94 103 SER A O 1
ATOM 822 N N . ARG A 1 104 ? 11.888 12.632 6.988 1.00 98.38 104 ARG A N 1
ATOM 823 C CA . ARG A 1 104 ? 11.231 13.508 7.970 1.00 98.38 104 ARG A CA 1
ATOM 824 C C . ARG A 1 104 ? 9.935 12.904 8.501 1.00 98.38 104 ARG A C 1
ATOM 826 O O . ARG A 1 104 ? 9.770 12.880 9.716 1.00 98.38 104 ARG A O 1
ATOM 833 N N . CYS A 1 105 ? 9.084 12.329 7.647 1.00 97.94 105 CYS A N 1
ATOM 834 C CA . CYS A 1 105 ? 7.896 11.583 8.078 1.00 97.94 105 CYS A CA 1
ATOM 835 C C . CYS A 1 105 ? 8.262 10.454 9.048 1.00 97.94 105 CYS A C 1
ATOM 837 O O . CYS A 1 105 ? 7.637 10.308 10.094 1.00 97.94 105 CYS A O 1
ATOM 839 N N . THR A 1 106 ? 9.308 9.682 8.740 1.00 96.88 106 THR A N 1
ATOM 840 C CA . THR A 1 106 ? 9.759 8.566 9.587 1.00 96.88 106 THR A CA 1
ATOM 841 C C . THR A 1 106 ? 10.223 9.052 10.960 1.00 96.88 106 THR A C 1
ATOM 843 O O . THR A 1 106 ? 9.856 8.469 11.980 1.00 96.88 106 THR A O 1
ATOM 846 N N . LYS A 1 107 ? 11.008 10.135 11.009 1.00 98.06 107 LYS A N 1
ATOM 847 C CA . LYS A 1 107 ? 11.456 10.748 12.270 1.00 98.06 107 LYS A CA 1
ATOM 848 C C . LYS A 1 107 ? 10.276 11.315 13.063 1.00 98.06 107 LYS A C 1
ATOM 850 O O . LYS A 1 107 ? 10.158 11.031 14.251 1.00 98.06 107 LYS A O 1
ATOM 855 N N . ALA A 1 108 ? 9.380 12.040 12.398 1.00 98.38 108 ALA A N 1
ATOM 856 C CA . ALA A 1 108 ? 8.199 12.637 13.010 1.00 98.38 108 ALA A CA 1
ATOM 857 C C . ALA A 1 108 ? 7.226 11.579 13.559 1.00 98.38 108 ALA A C 1
ATOM 859 O O . ALA A 1 108 ? 6.699 11.752 14.655 1.00 98.38 108 ALA A O 1
ATOM 860 N N . ARG A 1 109 ? 7.054 10.436 12.873 1.00 97.00 109 ARG A N 1
ATOM 861 C CA . ARG A 1 109 ? 6.215 9.317 13.346 1.00 97.00 109 ARG A CA 1
ATOM 862 C C . ARG A 1 109 ? 6.733 8.707 14.647 1.00 97.00 109 ARG A C 1
ATOM 864 O O . ARG A 1 109 ? 5.926 8.391 15.515 1.00 97.00 109 ARG A O 1
ATOM 871 N N . LYS A 1 110 ? 8.057 8.624 14.841 1.00 96.12 110 LYS A N 1
ATOM 872 C CA . LYS A 1 110 ? 8.654 8.135 16.102 1.00 96.12 110 LYS A CA 1
ATOM 873 C C . LYS A 1 110 ? 8.307 9.019 17.303 1.00 96.12 110 LYS A C 1
ATOM 875 O O . LYS A 1 110 ? 8.058 8.496 18.383 1.00 96.12 110 LYS A O 1
ATOM 880 N N . VAL A 1 111 ? 8.267 10.337 17.108 1.00 97.69 111 VAL A N 1
ATOM 881 C CA . VAL A 1 111 ? 7.933 11.317 18.161 1.00 97.69 111 VAL A CA 1
AT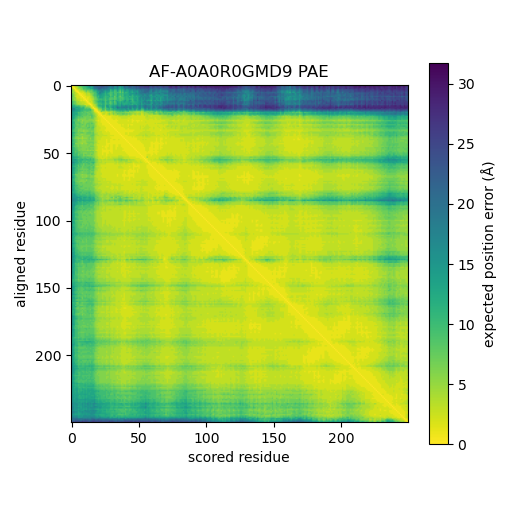OM 882 C C . VAL A 1 111 ? 6.459 11.735 18.156 1.00 97.69 111 VAL A C 1
ATOM 884 O O . VAL A 1 111 ? 6.066 12.584 18.948 1.00 97.69 111 VAL A O 1
ATOM 887 N N . LYS A 1 112 ? 5.633 11.124 17.294 1.00 97.31 112 LYS A N 1
ATOM 888 C CA . LYS A 1 112 ? 4.198 11.417 17.133 1.00 97.31 112 LYS A CA 1
ATOM 889 C C . LYS A 1 112 ? 3.902 12.885 16.781 1.00 97.31 112 LYS A C 1
ATOM 891 O O . LYS A 1 112 ? 2.863 13.418 17.163 1.00 97.31 112 LYS A O 1
ATOM 896 N N . ASP A 1 113 ? 4.786 13.534 16.022 1.00 98.25 113 ASP A N 1
ATOM 897 C CA . ASP A 1 113 ? 4.536 14.878 15.486 1.00 98.25 113 ASP A CA 1
ATOM 898 C C . ASP A 1 113 ? 3.672 14.794 14.220 1.00 98.25 113 ASP A C 1
ATOM 900 O O . ASP A 1 113 ? 4.148 14.799 13.080 1.00 98.25 113 ASP A O 1
ATOM 904 N N . TRP A 1 114 ? 2.362 14.691 14.436 1.00 98.31 114 TRP A N 1
ATOM 905 C CA . TRP A 1 114 ? 1.380 14.535 13.364 1.00 98.31 114 TRP A CA 1
ATOM 906 C C . TRP A 1 114 ? 1.308 15.752 12.438 1.00 98.31 114 TRP A C 1
ATOM 908 O O . TRP A 1 114 ? 0.986 15.599 11.262 1.00 98.31 114 TRP A O 1
ATOM 918 N N . LYS A 1 115 ? 1.649 16.955 12.921 1.00 98.38 115 LYS A N 1
ATOM 919 C CA . LYS A 1 115 ? 1.649 18.169 12.089 1.00 98.38 115 LYS A CA 1
ATOM 920 C C . LYS A 1 115 ? 2.770 18.115 11.055 1.00 98.38 115 LYS A C 1
ATOM 922 O O . LYS A 1 115 ? 2.535 18.426 9.886 1.00 98.38 115 LYS A O 1
ATOM 927 N N . VAL A 1 116 ? 3.964 17.675 11.461 1.00 98.44 116 VAL A N 1
ATOM 928 C CA . VAL A 1 116 ? 5.085 17.478 10.532 1.00 98.44 116 VAL A CA 1
ATOM 929 C C . VAL A 1 116 ? 4.782 16.353 9.548 1.00 98.44 116 VAL A C 1
ATOM 931 O O . VAL A 1 116 ? 4.964 16.551 8.351 1.00 98.44 116 VAL A O 1
ATOM 934 N N . ILE A 1 117 ? 4.250 15.211 10.002 1.00 98.50 117 ILE A N 1
ATOM 935 C CA . ILE A 1 117 ? 3.881 14.111 9.089 1.00 98.50 117 ILE A CA 1
ATOM 936 C C . ILE A 1 117 ? 2.876 14.596 8.047 1.00 98.50 117 ILE A C 1
ATOM 938 O O . ILE A 1 117 ? 3.046 14.314 6.863 1.00 98.50 117 ILE A O 1
ATOM 942 N N . LEU A 1 118 ? 1.864 15.362 8.458 1.00 98.12 118 LEU A N 1
ATOM 943 C CA . LEU A 1 118 ? 0.860 15.889 7.543 1.00 98.12 118 LEU A CA 1
ATOM 944 C C . LEU A 1 118 ? 1.478 16.805 6.478 1.00 98.12 118 LEU A C 1
ATOM 946 O O . LEU A 1 118 ? 1.227 16.624 5.288 1.00 98.12 118 LEU A O 1
ATOM 950 N N . LYS A 1 119 ? 2.327 17.753 6.894 1.00 98.31 119 LYS A N 1
ATOM 951 C CA . LYS A 1 119 ? 3.019 18.677 5.986 1.00 98.31 119 LYS A CA 1
ATOM 952 C C . LYS A 1 119 ? 3.925 17.935 5.001 1.00 98.31 119 LYS A C 1
ATOM 954 O O . LYS A 1 119 ? 3.866 18.183 3.799 1.00 98.31 119 LYS A O 1
ATOM 959 N N . GLU A 1 120 ? 4.777 17.047 5.503 1.00 98.31 120 GLU A N 1
ATOM 960 C CA . GLU A 1 120 ? 5.791 16.373 4.690 1.00 98.31 120 GLU A CA 1
ATOM 961 C C . GLU A 1 120 ? 5.155 15.325 3.760 1.00 98.31 120 GLU A C 1
ATOM 963 O O . GLU A 1 120 ? 5.528 15.242 2.592 1.00 98.31 120 GLU A O 1
ATOM 968 N N . SER A 1 121 ? 4.130 14.592 4.212 1.00 97.69 121 SER A N 1
ATOM 969 C CA . SER A 1 121 ? 3.366 13.688 3.336 1.00 97.69 121 SER A CA 1
ATOM 970 C C . SER A 1 121 ? 2.582 14.449 2.261 1.00 97.69 121 SER A C 1
ATOM 972 O O . SER A 1 121 ? 2.595 14.037 1.101 1.00 97.69 121 SER A O 1
ATOM 974 N N . GLN A 1 122 ? 1.985 15.604 2.581 1.00 96.94 122 GLN A N 1
ATOM 975 C CA . GLN A 1 122 ? 1.349 16.452 1.568 1.00 96.94 122 GLN A CA 1
ATOM 976 C C . GLN A 1 122 ? 2.357 16.922 0.516 1.00 96.94 122 GLN A C 1
ATOM 978 O O . GLN A 1 122 ? 2.055 16.882 -0.675 1.00 96.94 122 GLN A O 1
ATOM 983 N N . ALA A 1 123 ? 3.563 17.320 0.936 1.00 97.38 123 ALA A N 1
ATOM 984 C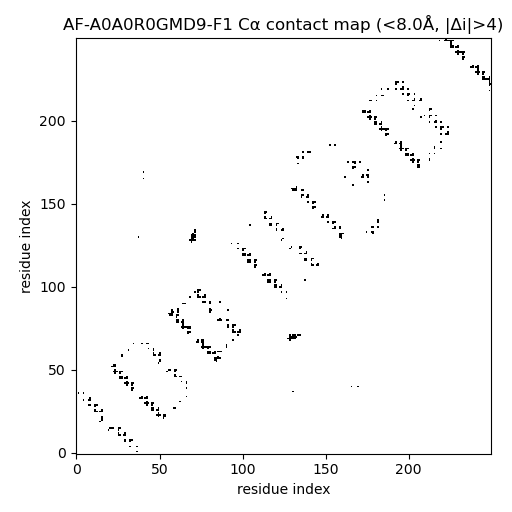 CA . ALA A 1 123 ? 4.620 17.721 0.013 1.00 97.38 123 ALA A CA 1
ATOM 985 C C . ALA A 1 123 ? 4.998 16.581 -0.950 1.00 97.38 123 ALA A C 1
ATOM 987 O O . ALA A 1 123 ? 5.140 16.823 -2.145 1.00 97.38 123 ALA A O 1
ATOM 988 N N . THR A 1 124 ? 5.070 15.331 -0.475 1.00 96.75 124 THR A N 1
ATOM 989 C CA . THR A 1 124 ? 5.329 14.181 -1.363 1.00 96.75 124 THR A CA 1
ATOM 990 C C . THR A 1 124 ? 4.210 13.920 -2.369 1.00 96.75 124 THR A C 1
ATOM 992 O O . THR A 1 124 ? 4.498 13.638 -3.529 1.00 96.75 124 THR A O 1
ATOM 995 N N . ILE A 1 125 ? 2.944 14.068 -1.967 1.00 94.69 125 ILE A N 1
ATOM 996 C CA . ILE A 1 125 ? 1.805 13.932 -2.887 1.00 94.69 125 ILE A CA 1
ATOM 997 C C . ILE A 1 125 ? 1.871 15.038 -3.950 1.00 94.69 125 ILE A C 1
ATOM 999 O O . ILE A 1 125 ? 1.743 14.757 -5.140 1.00 94.69 125 ILE A O 1
ATOM 1003 N N . SER A 1 126 ? 2.165 16.276 -3.541 1.00 95.06 126 SER A N 1
ATOM 1004 C CA . SER A 1 126 ? 2.317 17.419 -4.451 1.00 95.06 126 SER A CA 1
ATOM 1005 C C . SER A 1 126 ? 3.517 17.299 -5.401 1.00 95.06 126 SER A C 1
ATOM 1007 O O . SER A 1 126 ? 3.487 17.891 -6.475 1.00 95.06 126 SER A O 1
ATOM 1009 N N . LEU A 1 127 ? 4.550 16.520 -5.053 1.00 95.12 127 LEU A N 1
ATOM 1010 C CA . LEU A 1 127 ? 5.669 16.197 -5.952 1.00 95.12 127 LEU A CA 1
ATOM 1011 C C . LEU A 1 127 ? 5.277 15.238 -7.094 1.00 95.12 127 LEU A C 1
ATOM 1013 O O . LEU A 1 127 ? 6.078 15.034 -8.002 1.00 95.12 127 LEU A O 1
ATOM 1017 N N . GLY A 1 128 ? 4.075 14.651 -7.071 1.00 92.31 128 GLY A N 1
ATOM 1018 C CA . GLY A 1 128 ? 3.607 13.708 -8.093 1.00 92.31 128 GLY A CA 1
ATOM 1019 C C . GLY A 1 128 ? 3.748 12.234 -7.703 1.00 92.31 128 GLY A C 1
ATOM 1020 O O . GLY A 1 128 ? 3.691 11.358 -8.567 1.00 92.31 128 GLY A O 1
ATOM 1021 N N . VAL A 1 129 ? 3.913 11.936 -6.410 1.00 93.38 129 VAL A N 1
ATOM 1022 C CA . VAL A 1 129 ? 3.936 10.562 -5.881 1.00 93.38 129 VAL A CA 1
ATOM 1023 C C . VAL A 1 129 ? 2.503 10.048 -5.711 1.00 93.38 129 VAL A C 1
ATOM 1025 O O . VAL A 1 129 ? 1.983 9.863 -4.613 1.00 93.38 129 VAL A O 1
ATOM 1028 N N . ASP A 1 130 ? 1.843 9.863 -6.848 1.00 90.06 130 ASP A N 1
ATOM 1029 C CA . ASP A 1 130 ? 0.410 9.584 -6.966 1.00 90.06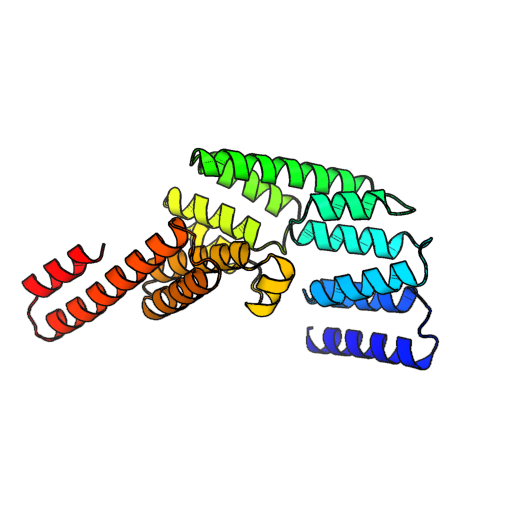 130 ASP A CA 1
ATOM 1030 C C . ASP A 1 130 ? 0.040 8.100 -6.825 1.00 90.06 130 ASP A C 1
ATOM 1032 O O . ASP A 1 130 ? -1.137 7.763 -6.793 1.00 90.06 130 ASP A O 1
ATOM 1036 N N . SER A 1 131 ? 1.028 7.205 -6.759 1.00 94.06 131 SER A N 1
ATOM 1037 C CA . SER A 1 131 ? 0.838 5.748 -6.805 1.00 94.06 131 SER A CA 1
ATOM 1038 C C . SER A 1 131 ? 1.407 5.036 -5.569 1.00 94.06 131 SER A C 1
ATOM 1040 O O . SER A 1 131 ? 1.602 3.820 -5.577 1.00 94.06 131 SER A O 1
ATOM 1042 N N . ALA A 1 132 ? 1.682 5.784 -4.495 1.00 95.00 132 ALA A N 1
ATOM 1043 C CA . ALA A 1 132 ? 2.309 5.282 -3.274 1.00 95.00 132 ALA A CA 1
ATOM 1044 C C . ALA A 1 132 ? 1.315 5.206 -2.099 1.00 95.00 132 ALA A C 1
ATOM 1046 O O . ALA A 1 132 ? 1.249 6.142 -1.300 1.00 95.00 132 ALA A O 1
ATOM 1047 N N . PRO A 1 133 ? 0.582 4.096 -1.900 1.00 95.69 133 PRO A N 1
ATOM 1048 C CA . PRO A 1 133 ? -0.419 3.989 -0.832 1.00 95.69 133 PRO A CA 1
ATOM 1049 C C . PRO A 1 133 ? 0.160 4.241 0.568 1.00 95.69 133 PRO A C 1
ATOM 1051 O O . PRO A 1 133 ? -0.516 4.787 1.430 1.00 95.69 133 PRO A O 1
ATOM 1054 N N . LEU A 1 134 ? 1.445 3.949 0.781 1.00 95.81 134 LEU A N 1
ATOM 1055 C CA . LEU A 1 134 ? 2.129 4.187 2.056 1.00 95.81 134 LEU A CA 1
ATOM 1056 C C . LEU A 1 134 ? 2.255 5.673 2.419 1.00 95.81 134 LEU A C 1
ATOM 1058 O O . LEU A 1 134 ? 2.176 6.019 3.595 1.00 95.81 134 LEU A O 1
ATOM 1062 N N . VAL A 1 135 ? 2.423 6.550 1.425 1.00 96.56 135 VAL A N 1
ATOM 1063 C CA . VAL A 1 135 ? 2.437 8.006 1.638 1.00 96.56 135 VAL A CA 1
ATOM 1064 C C . VAL A 1 135 ? 1.059 8.480 2.086 1.00 96.56 135 VAL A C 1
ATOM 1066 O O . VAL A 1 135 ? 0.939 9.222 3.060 1.00 96.56 135 VAL A O 1
ATOM 1069 N N . TYR A 1 136 ? 0.017 7.993 1.414 1.00 97.31 136 TYR A N 1
ATOM 1070 C CA . TYR A 1 136 ? -1.366 8.291 1.769 1.00 97.31 136 TYR A CA 1
ATOM 1071 C C . TYR A 1 136 ? -1.712 7.727 3.150 1.00 97.31 136 TYR A C 1
ATOM 1073 O O . TYR A 1 136 ? -2.438 8.378 3.890 1.00 97.31 136 TYR A O 1
ATOM 1081 N N . CYS A 1 137 ? -1.172 6.568 3.542 1.00 96.88 137 CYS A N 1
ATOM 1082 C CA . CYS A 1 137 ? -1.355 6.014 4.884 1.00 96.88 137 CYS A CA 1
ATOM 1083 C C . CYS A 1 137 ? -0.756 6.916 5.960 1.00 96.88 137 CYS A C 1
ATOM 1085 O O . CYS A 1 137 ? -1.452 7.220 6.922 1.00 96.88 137 CYS A O 1
ATOM 1087 N N . LEU A 1 138 ? 0.472 7.412 5.767 1.00 96.88 138 LEU A N 1
ATOM 1088 C CA . LEU A 1 138 ? 1.091 8.375 6.687 1.00 96.88 138 LEU A CA 1
ATOM 1089 C C . LEU A 1 138 ? 0.256 9.656 6.807 1.00 96.88 138 LEU A C 1
ATOM 1091 O O . LEU A 1 138 ? 0.023 10.147 7.911 1.00 96.88 138 LEU A O 1
ATOM 1095 N N . HIS A 1 139 ? -0.220 10.177 5.675 1.00 97.50 139 HIS A N 1
ATOM 1096 C CA . HIS A 1 139 ? -1.067 11.368 5.644 1.00 97.50 139 HIS A CA 1
ATOM 1097 C C . HIS A 1 139 ? -2.404 11.133 6.365 1.00 97.50 139 HIS A C 1
ATOM 1099 O O . HIS A 1 139 ? -2.809 11.920 7.217 1.00 97.50 139 HIS A O 1
ATOM 1105 N N . THR A 1 140 ? -3.060 10.008 6.075 1.00 97.31 140 THR A N 1
ATOM 1106 C CA . THR A 1 140 ? -4.342 9.605 6.673 1.00 97.31 140 THR A CA 1
ATOM 1107 C C . THR A 1 140 ? -4.202 9.376 8.177 1.00 97.31 140 THR A C 1
ATOM 1109 O O . THR A 1 140 ? -5.040 9.833 8.950 1.00 97.31 140 THR A O 1
ATOM 1112 N N . GLU A 1 141 ? -3.125 8.720 8.616 1.00 96.56 141 GLU A N 1
ATOM 1113 C CA . GLU A 1 141 ? -2.816 8.520 10.033 1.00 96.56 141 GLU A CA 1
ATOM 1114 C C . GLU A 1 141 ? -2.666 9.864 10.751 1.00 96.56 141 GLU A C 1
ATOM 1116 O O . GLU A 1 141 ? -3.266 10.070 11.805 1.00 96.56 141 GLU A O 1
ATOM 1121 N N . ALA A 1 142 ? -1.929 10.809 10.162 1.00 98.06 142 ALA A N 1
ATOM 1122 C CA . ALA A 1 142 ? -1.781 12.145 10.725 1.00 98.06 142 ALA A CA 1
ATOM 1123 C C . ALA A 1 142 ? -3.125 12.886 10.833 1.00 98.06 142 ALA A C 1
ATOM 1125 O O . ALA A 1 142 ? -3.408 13.477 11.874 1.00 98.06 142 ALA A O 1
ATOM 1126 N N . LEU A 1 143 ? -3.977 12.822 9.804 1.00 97.94 143 LEU A N 1
ATOM 1127 C CA . LEU A 1 143 ? -5.307 13.441 9.829 1.00 97.94 143 LEU A CA 1
ATOM 1128 C C . LEU A 1 143 ? -6.216 12.831 10.905 1.00 97.94 143 LEU A C 1
ATOM 1130 O O . LEU A 1 143 ? -6.845 13.582 11.654 1.00 97.94 143 LEU A O 1
ATOM 1134 N N . LEU A 1 144 ? -6.224 11.501 11.047 1.00 95.88 144 LEU A N 1
ATOM 1135 C CA . LEU A 1 144 ? -6.956 10.799 12.108 1.00 95.88 144 LEU A CA 1
ATOM 1136 C C . LEU A 1 144 ? -6.506 11.258 13.498 1.00 95.88 144 LEU A C 1
ATOM 1138 O O . LEU A 1 144 ? -7.335 11.541 14.360 1.00 95.88 144 LEU A O 1
ATOM 1142 N N . LYS A 1 145 ? -5.192 11.362 13.722 1.00 95.81 145 LYS A N 1
ATOM 1143 C CA . LYS A 1 145 ? -4.625 11.788 15.013 1.00 95.81 145 LYS A CA 1
ATOM 1144 C C . LYS A 1 145 ? -4.867 13.265 15.319 1.00 95.81 145 LYS A C 1
ATOM 1146 O O . LYS A 1 145 ? -4.846 13.649 16.483 1.00 95.81 145 LYS A O 1
ATOM 1151 N N . LEU A 1 146 ? -5.109 14.073 14.290 1.00 97.19 146 LEU A N 1
ATOM 1152 C CA . LEU A 1 146 ? -5.470 15.486 14.395 1.00 97.19 146 LEU A CA 1
ATOM 1153 C C . LEU A 1 146 ? -6.990 15.720 14.362 1.00 97.19 146 LEU A C 1
ATOM 1155 O O . LEU A 1 146 ? -7.406 16.874 14.324 1.00 97.19 146 LEU A O 1
ATOM 1159 N N . LEU A 1 147 ? -7.806 14.656 14.371 1.00 96.00 147 LEU A N 1
ATOM 1160 C CA . LEU A 1 147 ? -9.276 14.713 14.344 1.00 96.00 147 LEU A CA 1
ATOM 1161 C C . LEU A 1 147 ? -9.848 15.453 13.119 1.00 96.00 147 LEU A C 1
ATOM 1163 O O . LEU A 1 147 ? -10.929 16.037 13.155 1.00 96.00 147 LEU A O 1
ATOM 1167 N N . ARG A 1 148 ? -9.128 15.418 11.992 1.00 96.31 148 ARG A N 1
ATOM 1168 C CA . ARG A 1 148 ? -9.537 16.045 10.724 1.00 96.31 148 ARG A CA 1
ATOM 1169 C C . ARG A 1 148 ? -10.332 15.048 9.880 1.00 96.31 148 ARG A C 1
ATOM 1171 O O . ARG A 1 148 ? -9.857 14.559 8.854 1.00 96.31 148 ARG A O 1
ATOM 1178 N N . HIS A 1 149 ? -11.534 14.700 10.340 1.00 93.19 149 HIS A N 1
ATOM 1179 C CA . HIS A 1 149 ? -12.326 13.585 9.798 1.00 93.19 149 HIS A CA 1
ATOM 1180 C C . HIS A 1 149 ? -12.686 13.736 8.311 1.00 93.19 149 HIS A C 1
ATOM 1182 O O . HIS A 1 149 ? -12.470 12.808 7.534 1.00 93.19 149 HIS A O 1
ATOM 1188 N N . GLN A 1 150 ? -13.162 14.908 7.881 1.00 93.62 150 GLN A N 1
ATOM 1189 C CA . GLN A 1 150 ? -13.557 15.126 6.482 1.00 93.62 150 GLN A CA 1
ATOM 1190 C C . GLN A 1 150 ? -12.378 14.926 5.513 1.00 93.62 150 GLN A C 1
ATOM 1192 O O . GLN A 1 150 ? -12.492 14.237 4.501 1.00 93.62 150 GLN A O 1
ATOM 1197 N N . GLU A 1 151 ? -11.214 15.476 5.856 1.00 96.38 151 GLU A N 1
ATOM 1198 C CA . GLU A 1 151 ? -9.999 15.344 5.048 1.00 96.38 151 GLU A CA 1
ATOM 1199 C C . GLU A 1 151 ? -9.431 13.927 5.083 1.00 96.38 151 GLU A C 1
ATOM 1201 O O . GLU A 1 151 ? -8.840 13.470 4.101 1.00 96.38 151 GLU A O 1
ATOM 1206 N N . THR A 1 152 ? -9.632 13.223 6.201 1.00 96.75 152 THR A N 1
ATOM 1207 C CA . THR A 1 152 ? -9.245 11.820 6.347 1.00 96.75 152 THR A CA 1
ATOM 1208 C C . THR A 1 152 ? -9.959 10.977 5.294 1.00 96.75 152 THR A C 1
ATOM 1210 O O . THR A 1 152 ? -9.300 10.268 4.533 1.00 96.75 152 THR A O 1
ATOM 1213 N N . HIS A 1 153 ? -11.289 11.090 5.205 1.00 93.62 153 HIS A N 1
ATOM 1214 C CA . HIS A 1 153 ? -12.074 10.351 4.214 1.00 93.62 153 HIS A CA 1
ATOM 1215 C C . HIS A 1 153 ? -11.668 10.719 2.784 1.00 93.62 153 HIS A C 1
ATOM 1217 O O . HIS A 1 153 ? -11.408 9.824 1.982 1.00 93.62 153 HIS A O 1
ATOM 1223 N N . ALA A 1 154 ? -11.513 12.013 2.487 1.00 95.56 154 ALA A N 1
ATOM 1224 C CA . ALA A 1 154 ? -11.110 12.471 1.158 1.00 95.56 154 ALA A CA 1
ATOM 1225 C C . ALA A 1 154 ? -9.720 11.951 0.740 1.00 95.56 154 ALA A C 1
ATOM 1227 O O . ALA A 1 154 ? -9.509 11.595 -0.420 1.00 95.56 154 ALA A O 1
ATOM 1228 N N . THR A 1 155 ? -8.762 11.893 1.671 1.00 95.44 155 THR A N 1
ATOM 1229 C CA . THR A 1 155 ? -7.426 11.337 1.400 1.00 95.44 155 THR A CA 1
ATOM 1230 C C . THR A 1 155 ? -7.484 9.829 1.195 1.00 95.44 155 THR A C 1
ATOM 1232 O O . THR A 1 155 ? -6.877 9.315 0.255 1.00 95.44 155 THR A O 1
ATOM 1235 N N . TYR A 1 156 ? -8.214 9.115 2.054 1.00 94.94 156 TYR A N 1
ATOM 1236 C CA . TYR A 1 156 ? -8.317 7.661 1.976 1.00 94.94 156 TYR A CA 1
ATOM 1237 C C . TYR A 1 156 ? -9.033 7.195 0.702 1.00 94.94 156 TYR A C 1
ATOM 1239 O O . TYR A 1 156 ? -8.645 6.196 0.101 1.00 94.94 156 TYR A O 1
ATOM 1247 N N . GLU A 1 157 ? -10.037 7.939 0.239 1.00 94.06 157 GLU A N 1
ATOM 1248 C CA . GLU A 1 157 ? -10.723 7.656 -1.023 1.00 94.06 157 GLU A CA 1
ATOM 1249 C C . GLU A 1 157 ? -9.782 7.777 -2.231 1.00 94.06 157 GLU A C 1
ATOM 1251 O O . GLU A 1 157 ? -9.806 6.927 -3.122 1.00 94.06 157 GLU A O 1
ATOM 1256 N N . LYS A 1 158 ? -8.907 8.792 -2.226 1.00 94.44 158 LYS A N 1
ATOM 1257 C CA . LYS A 1 158 ? -7.905 9.041 -3.276 1.00 94.44 158 LYS A CA 1
ATOM 1258 C C . LYS A 1 158 ? -6.695 8.107 -3.213 1.00 94.44 158 LYS A C 1
ATOM 1260 O O . LYS A 1 158 ? -5.883 8.121 -4.137 1.00 94.44 158 LYS A O 1
ATOM 1265 N N . MET A 1 159 ? -6.540 7.335 -2.138 1.00 95.00 159 MET A N 1
ATOM 1266 C CA . MET A 1 159 ? -5.417 6.419 -1.975 1.00 95.00 159 MET A CA 1
ATOM 1267 C C . MET A 1 159 ? -5.405 5.379 -3.108 1.00 95.00 159 MET A C 1
ATOM 1269 O O . MET A 1 159 ? -6.429 4.742 -3.360 1.00 95.00 159 MET A O 1
ATOM 1273 N N . PRO A 1 160 ? -4.254 5.139 -3.759 1.00 92.75 160 PRO A N 1
ATOM 1274 C CA . PRO A 1 160 ? -4.108 4.056 -4.725 1.00 92.75 160 PRO A CA 1
ATOM 1275 C C . PRO A 1 160 ? -4.440 2.704 -4.090 1.00 92.75 160 PRO A C 1
ATOM 1277 O O . PRO A 1 160 ? -3.809 2.297 -3.116 1.00 92.75 160 PRO A O 1
ATOM 1280 N N . LYS A 1 161 ? -5.430 2.000 -4.646 1.00 91.50 161 LYS A N 1
ATOM 1281 C CA . LYS A 1 161 ? -5.872 0.693 -4.146 1.00 91.50 161 LYS A CA 1
ATOM 1282 C C . LYS A 1 161 ? -5.293 -0.411 -5.019 1.00 91.50 161 LYS A C 1
ATOM 1284 O O . LYS A 1 161 ? -5.629 -0.517 -6.197 1.00 91.50 161 LYS A O 1
ATOM 1289 N N . PHE A 1 162 ? -4.445 -1.233 -4.418 1.00 92.31 162 PHE A N 1
ATOM 1290 C CA . PHE A 1 162 ? -3.958 -2.474 -5.004 1.00 92.31 162 PHE A CA 1
ATOM 1291 C C . PHE A 1 162 ? -4.568 -3.651 -4.249 1.00 92.31 162 PHE A C 1
ATOM 1293 O O . PHE A 1 162 ? -4.903 -3.526 -3.070 1.00 92.31 162 PHE A O 1
ATOM 1300 N N . ASP A 1 163 ? -4.694 -4.798 -4.910 1.00 93.19 163 ASP A N 1
ATOM 1301 C CA . ASP A 1 163 ? -5.018 -6.026 -4.196 1.00 93.19 163 ASP A CA 1
ATOM 1302 C C . ASP A 1 163 ? -3.884 -6.410 -3.228 1.00 93.19 163 ASP A C 1
ATOM 1304 O O . ASP A 1 163 ? -2.769 -5.866 -3.259 1.00 93.19 163 ASP A O 1
ATOM 1308 N N . LEU A 1 164 ? -4.190 -7.324 -2.311 1.00 93.75 164 LEU A N 1
ATOM 1309 C CA . LEU A 1 164 ? -3.278 -7.654 -1.227 1.00 93.75 164 LEU A CA 1
ATOM 1310 C C . LEU A 1 164 ? -2.028 -8.404 -1.708 1.00 93.75 164 LEU A C 1
ATOM 1312 O O . LEU A 1 164 ? -0.935 -8.136 -1.212 1.00 93.75 164 LEU A O 1
ATOM 1316 N N . ASP A 1 165 ? -2.165 -9.309 -2.680 1.00 94.75 165 ASP A N 1
ATOM 1317 C CA . ASP A 1 165 ? -1.027 -10.048 -3.241 1.00 94.75 165 ASP A CA 1
ATOM 1318 C C . ASP A 1 165 ? -0.070 -9.089 -3.957 1.00 94.75 165 ASP A C 1
ATOM 1320 O O . ASP A 1 165 ? 1.143 -9.093 -3.726 1.00 94.75 165 ASP A O 1
ATOM 1324 N N . TYR A 1 166 ? -0.631 -8.178 -4.746 1.00 94.00 166 TYR A N 1
ATOM 1325 C CA . TYR A 1 166 ? 0.108 -7.126 -5.418 1.00 94.00 166 TYR A CA 1
ATOM 1326 C C . TYR A 1 166 ? 0.819 -6.197 -4.426 1.00 94.00 166 TYR A C 1
ATOM 1328 O O . TYR A 1 166 ? 2.005 -5.896 -4.588 1.00 94.00 166 TYR A O 1
ATOM 1336 N N . SER A 1 167 ? 0.127 -5.779 -3.362 1.00 94.50 167 SER A N 1
ATOM 1337 C CA . SER A 1 167 ? 0.704 -4.950 -2.296 1.00 94.50 167 SER A CA 1
ATOM 1338 C C . SER A 1 167 ? 1.853 -5.663 -1.583 1.00 94.50 167 SER A C 1
ATOM 1340 O O . SER A 1 167 ? 2.912 -5.066 -1.376 1.00 94.50 167 SER A O 1
ATOM 1342 N N . ASN A 1 168 ? 1.692 -6.954 -1.282 1.00 95.31 168 ASN A N 1
ATOM 1343 C CA . ASN A 1 168 ? 2.724 -7.772 -0.652 1.00 95.31 168 ASN A CA 1
ATOM 1344 C C . ASN A 1 168 ? 3.968 -7.889 -1.533 1.00 95.31 168 ASN A C 1
ATOM 1346 O O . ASN A 1 168 ? 5.074 -7.649 -1.050 1.00 95.31 168 ASN A O 1
ATOM 1350 N N . LYS A 1 169 ? 3.797 -8.183 -2.827 1.00 95.44 169 LYS A N 1
ATOM 1351 C CA . LYS A 1 169 ? 4.906 -8.251 -3.793 1.00 95.44 169 LYS A CA 1
ATOM 1352 C C . LYS A 1 169 ? 5.639 -6.919 -3.915 1.00 95.44 169 LYS A C 1
ATOM 1354 O O . LYS A 1 169 ? 6.863 -6.887 -4.028 1.00 95.44 169 LYS A O 1
ATOM 1359 N N . LEU A 1 170 ? 4.906 -5.807 -3.882 1.00 93.06 170 LEU A N 1
ATOM 1360 C CA . LEU A 1 170 ? 5.496 -4.498 -4.113 1.00 93.06 170 LEU A CA 1
ATOM 1361 C C . LEU A 1 170 ? 6.121 -3.887 -2.854 1.00 93.06 170 LEU A C 1
ATOM 1363 O O . LEU A 1 170 ? 7.196 -3.294 -2.942 1.00 93.06 170 LEU A O 1
ATOM 1367 N N . PHE A 1 171 ? 5.485 -3.998 -1.693 1.00 94.25 171 PHE A N 1
ATOM 1368 C CA . PHE A 1 171 ? 5.878 -3.276 -0.477 1.00 94.25 171 PHE A CA 1
ATOM 1369 C C . PHE A 1 171 ? 6.360 -4.188 0.659 1.00 94.25 171 PHE A C 1
ATOM 1371 O O . PHE A 1 171 ? 7.016 -3.705 1.591 1.00 94.25 171 PHE A O 1
ATOM 1378 N N . GLY A 1 172 ? 6.088 -5.488 0.564 1.00 95.62 172 GLY A N 1
ATOM 1379 C CA . GLY A 1 172 ? 6.328 -6.473 1.611 1.00 95.62 172 GLY A CA 1
ATOM 1380 C C . GLY A 1 172 ? 5.160 -6.593 2.602 1.00 95.62 172 GLY A C 1
ATOM 1381 O O . GLY A 1 172 ? 4.311 -5.696 2.683 1.00 95.62 172 GLY A O 1
ATOM 1382 N N . PRO A 1 173 ? 5.121 -7.685 3.386 1.00 96.88 173 PRO A N 1
ATOM 1383 C CA . PRO A 1 173 ? 4.002 -8.000 4.275 1.00 96.88 173 PRO A CA 1
ATOM 1384 C C . PRO A 1 173 ? 3.819 -6.969 5.394 1.00 96.88 173 PRO A C 1
ATOM 1386 O O . PRO A 1 173 ? 2.706 -6.508 5.604 1.00 96.88 173 PRO A O 1
ATOM 1389 N N . VAL A 1 174 ? 4.902 -6.506 6.032 1.00 97.06 174 VAL A N 1
ATOM 1390 C CA . VAL A 1 174 ? 4.853 -5.487 7.104 1.00 97.06 174 VAL A CA 1
ATOM 1391 C C . VAL A 1 174 ? 4.204 -4.185 6.623 1.00 97.06 174 VAL A C 1
ATOM 1393 O O . VAL A 1 174 ? 3.347 -3.602 7.283 1.00 97.06 174 VAL A O 1
ATOM 1396 N N . ARG A 1 175 ? 4.580 -3.720 5.428 1.00 95.94 175 ARG A N 1
ATOM 1397 C CA . ARG A 1 175 ? 4.015 -2.490 4.861 1.00 95.94 175 ARG A CA 1
ATOM 1398 C C . ARG A 1 175 ? 2.566 -2.686 4.431 1.00 95.94 175 ARG A C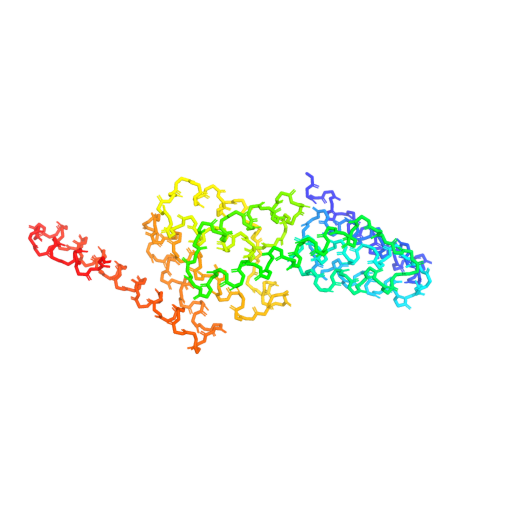 1
ATOM 1400 O O . ARG A 1 175 ? 1.766 -1.779 4.611 1.00 95.94 175 ARG A O 1
ATOM 1407 N N . SER A 1 176 ? 2.218 -3.864 3.923 1.00 97.00 176 SER A N 1
ATOM 1408 C CA . SER A 1 176 ? 0.831 -4.204 3.588 1.00 97.00 176 SER A CA 1
ATOM 1409 C C . SER A 1 176 ? -0.046 -4.331 4.838 1.00 97.00 176 SER A C 1
ATOM 1411 O O . SER A 1 176 ? -1.180 -3.861 4.830 1.00 97.00 176 SER A O 1
ATOM 1413 N N . ALA A 1 177 ? 0.490 -4.854 5.945 1.00 97.62 177 ALA A N 1
ATOM 1414 C CA . ALA A 1 177 ? -0.174 -4.844 7.246 1.00 97.62 177 ALA A CA 1
ATOM 1415 C C . ALA A 1 177 ? -0.477 -3.411 7.705 1.00 97.62 177 ALA A C 1
ATOM 1417 O O . ALA A 1 177 ? -1.584 -3.134 8.159 1.00 97.62 177 ALA A O 1
ATOM 1418 N N . TYR A 1 178 ? 0.463 -2.479 7.510 1.00 97.06 178 TYR A N 1
ATOM 1419 C CA . TYR A 1 178 ? 0.243 -1.058 7.790 1.00 97.06 178 TYR A CA 1
ATOM 1420 C C . TYR A 1 178 ? -0.877 -0.449 6.924 1.00 97.06 178 TYR A C 1
ATOM 1422 O O . TYR A 1 178 ? -1.719 0.277 7.454 1.00 97.06 178 TYR A O 1
ATOM 1430 N N . LEU A 1 179 ? -0.967 -0.794 5.630 1.00 96.94 179 LEU A N 1
ATOM 1431 C CA . LEU A 1 179 ? -2.087 -0.365 4.772 1.00 96.94 179 LEU A CA 1
ATOM 1432 C C . LEU A 1 179 ? -3.442 -0.832 5.332 1.00 96.94 179 LEU A C 1
ATOM 1434 O O . LEU A 1 179 ? -4.374 -0.037 5.473 1.00 96.94 179 LEU A O 1
ATOM 1438 N N . LEU A 1 180 ? -3.537 -2.114 5.696 1.00 97.44 180 LEU A N 1
ATOM 1439 C CA . LEU A 1 180 ? -4.745 -2.712 6.272 1.00 97.44 180 LEU A CA 1
ATOM 1440 C C . LEU A 1 180 ? -5.082 -2.122 7.652 1.00 97.44 180 LEU A C 1
ATOM 1442 O O . LEU A 1 180 ? -6.250 -1.909 7.976 1.00 97.44 180 LEU A O 1
ATOM 1446 N N . MET A 1 181 ? -4.073 -1.794 8.458 1.00 97.50 181 MET A N 1
ATOM 1447 C CA . MET A 1 181 ? -4.259 -1.134 9.750 1.00 97.50 181 MET A CA 1
ATOM 1448 C C . MET A 1 181 ? -4.911 0.245 9.590 1.00 97.50 181 MET A C 1
ATOM 1450 O O . MET A 1 181 ? -5.879 0.550 10.287 1.00 97.50 181 MET A O 1
ATOM 1454 N N . ILE A 1 182 ? -4.447 1.057 8.632 1.00 96.81 182 ILE A N 1
ATOM 1455 C CA . ILE A 1 182 ? -5.091 2.341 8.321 1.00 96.81 182 ILE A CA 1
ATOM 1456 C C . ILE A 1 182 ? -6.513 2.125 7.797 1.00 96.81 182 ILE A C 1
ATOM 1458 O O . ILE A 1 182 ? -7.427 2.804 8.259 1.00 96.81 182 ILE A O 1
ATOM 1462 N N . GLY A 1 183 ? -6.735 1.143 6.917 1.00 96.81 183 GLY A N 1
ATOM 1463 C CA . GLY A 1 183 ? -8.086 0.790 6.465 1.00 96.81 183 GLY A CA 1
ATOM 1464 C C . GLY A 1 183 ? -9.026 0.418 7.614 1.00 96.81 183 GLY A C 1
ATOM 1465 O O . GLY A 1 183 ? -10.158 0.888 7.662 1.00 96.81 183 GLY A O 1
ATOM 1466 N N . THR A 1 184 ? -8.527 -0.320 8.607 1.00 97.44 184 THR A N 1
ATOM 1467 C CA . THR A 1 184 ? -9.289 -0.651 9.820 1.00 97.44 184 THR A CA 1
ATOM 1468 C C . THR A 1 184 ? -9.730 0.606 10.565 1.00 97.44 184 THR A C 1
ATOM 1470 O O . THR A 1 184 ? -10.884 0.701 10.973 1.00 97.44 184 THR A O 1
ATOM 1473 N N . HIS A 1 185 ? -8.841 1.589 10.738 1.00 96.00 185 HIS A N 1
ATOM 1474 C CA . HIS A 1 185 ? -9.204 2.844 11.397 1.00 96.00 185 HIS A CA 1
ATOM 1475 C C . HIS A 1 185 ? -10.309 3.597 10.656 1.00 96.00 185 HIS A C 1
ATOM 1477 O O . HIS A 1 185 ? -11.194 4.154 11.301 1.00 96.00 185 HIS A O 1
ATOM 1483 N N . ILE A 1 186 ? -10.277 3.586 9.323 1.00 95.50 186 ILE A N 1
ATOM 1484 C CA . ILE A 1 186 ? -11.311 4.220 8.504 1.00 95.50 186 ILE A CA 1
ATOM 1485 C C . ILE A 1 186 ? -12.641 3.487 8.625 1.00 95.50 186 ILE A C 1
ATOM 1487 O O . ILE A 1 186 ? -13.662 4.136 8.824 1.00 95.50 186 ILE A O 1
ATOM 1491 N N . TYR A 1 187 ? -12.638 2.156 8.566 1.00 95.19 187 TYR A N 1
ATOM 1492 C CA . TYR A 1 187 ? -13.863 1.374 8.724 1.00 95.19 187 TYR A CA 1
ATOM 1493 C C . TYR A 1 187 ? -14.486 1.541 10.109 1.00 95.19 187 TYR A C 1
ATOM 1495 O O . TYR A 1 187 ? -15.698 1.698 10.204 1.00 95.19 187 TYR A O 1
ATOM 1503 N N . LEU A 1 188 ? -13.675 1.608 11.171 1.00 93.19 188 LEU A N 1
ATOM 1504 C CA . LEU A 1 188 ? -14.179 1.926 12.511 1.00 93.19 188 LEU A CA 1
ATOM 1505 C C . LEU A 1 188 ? -14.794 3.326 12.580 1.00 93.19 188 LEU A C 1
ATOM 1507 O O . LEU A 1 188 ? -15.827 3.493 13.215 1.00 93.19 188 LEU A O 1
ATOM 1511 N N . ALA A 1 189 ? -14.186 4.320 11.928 1.00 90.31 189 ALA A N 1
ATOM 1512 C CA . ALA A 1 189 ? -14.728 5.678 11.879 1.00 90.31 189 ALA A CA 1
ATOM 1513 C C . ALA A 1 189 ? -16.004 5.795 11.022 1.00 90.31 189 ALA A C 1
ATOM 1515 O O . ALA A 1 189 ? -16.760 6.746 11.192 1.00 90.31 189 ALA A O 1
ATOM 1516 N N . ALA A 1 190 ? -16.234 4.849 10.109 1.00 90.88 190 ALA A N 1
ATOM 1517 C CA . ALA A 1 190 ? -17.403 4.781 9.235 1.00 90.88 190 ALA A CA 1
ATOM 1518 C C . ALA A 1 190 ? -18.481 3.791 9.728 1.00 90.88 190 ALA A C 1
ATOM 1520 O O . ALA A 1 190 ? -19.368 3.439 8.955 1.00 90.88 190 ALA A O 1
ATOM 1521 N N . ASP A 1 191 ? -18.387 3.303 10.972 1.00 90.56 191 ASP A N 1
ATOM 1522 C CA . ASP A 1 191 ? -19.282 2.292 11.563 1.00 90.56 191 ASP A CA 1
ATOM 1523 C C . ASP A 1 191 ? -19.371 0.960 10.775 1.00 90.56 191 ASP A C 1
ATOM 1525 O O . ASP A 1 191 ? -20.308 0.172 10.927 1.00 90.56 191 ASP A O 1
ATOM 1529 N N . MET A 1 192 ? -18.360 0.655 9.955 1.00 93.50 192 MET A N 1
ATOM 1530 C CA . MET A 1 192 ? -18.234 -0.587 9.182 1.00 93.50 192 MET A CA 1
ATOM 1531 C C . MET A 1 192 ? -17.486 -1.651 10.003 1.00 93.50 192 MET A C 1
ATOM 1533 O O . MET A 1 192 ? -16.343 -2.015 9.719 1.00 93.50 192 MET A O 1
ATOM 1537 N N . PHE A 1 193 ? -18.108 -2.123 11.085 1.00 93.12 193 PHE A N 1
ATOM 1538 C CA . PHE A 1 193 ? -17.425 -2.937 12.101 1.00 93.12 193 PHE A CA 1
ATOM 1539 C C . PHE A 1 193 ? -16.962 -4.315 11.607 1.00 93.12 193 PHE A C 1
ATOM 1541 O O . PHE A 1 193 ? -15.862 -4.744 11.955 1.00 93.12 193 PHE A O 1
ATOM 1548 N N . GLU A 1 194 ? -17.750 -4.992 10.771 1.00 93.94 194 GLU A N 1
ATOM 1549 C CA . GLU A 1 194 ? -17.376 -6.297 10.202 1.00 93.94 194 GLU A CA 1
ATOM 1550 C C . GLU A 1 194 ? -16.152 -6.183 9.280 1.00 93.94 194 GLU A C 1
ATOM 1552 O O . GLU A 1 194 ? -15.200 -6.968 9.376 1.00 93.94 194 GLU A O 1
ATOM 1557 N N . ASP A 1 195 ? -16.124 -5.144 8.440 1.00 96.19 195 ASP A N 1
ATOM 1558 C CA . ASP A 1 195 ? -14.989 -4.846 7.565 1.00 96.19 195 ASP A CA 1
ATOM 1559 C C . ASP A 1 195 ? -13.748 -4.465 8.376 1.00 96.19 195 ASP A C 1
ATOM 1561 O O . ASP A 1 195 ? -12.640 -4.913 8.065 1.00 96.19 195 ASP A O 1
ATOM 1565 N N . ALA A 1 196 ? -13.914 -3.703 9.463 1.00 97.12 196 ALA A N 1
ATOM 1566 C CA . ALA A 1 196 ? -12.832 -3.385 10.388 1.00 97.12 196 ALA A CA 1
ATOM 1567 C C . ALA A 1 196 ? -12.246 -4.647 11.045 1.00 97.12 196 ALA A C 1
ATOM 1569 O O . ALA A 1 196 ? -11.024 -4.827 11.073 1.00 97.12 196 ALA A O 1
ATOM 1570 N N . VAL A 1 197 ? -13.089 -5.556 11.544 1.00 97.88 197 VAL A N 1
ATOM 1571 C CA . VAL A 1 197 ? -12.630 -6.815 12.148 1.00 97.88 197 VAL A CA 1
ATOM 1572 C C . VAL A 1 197 ? -11.901 -7.666 11.111 1.00 97.88 197 VAL A C 1
ATOM 1574 O O . VAL A 1 197 ? -10.782 -8.107 11.376 1.00 97.88 197 VAL A O 1
ATOM 1577 N N . THR A 1 198 ? -12.472 -7.840 9.921 1.00 97.81 198 THR A N 1
ATOM 1578 C CA . THR A 1 198 ? -11.872 -8.635 8.840 1.00 97.81 198 THR A CA 1
ATOM 1579 C C . THR A 1 198 ? -10.512 -8.076 8.417 1.00 97.81 198 THR A C 1
ATOM 1581 O O . THR A 1 198 ? -9.512 -8.800 8.390 1.00 97.81 198 THR A O 1
ATOM 1584 N N . THR A 1 199 ? -10.450 -6.769 8.161 1.00 97.25 199 THR A N 1
ATOM 1585 C CA . THR A 1 199 ? -9.236 -6.079 7.705 1.00 97.25 199 THR A CA 1
ATOM 1586 C C . THR A 1 199 ? -8.140 -6.115 8.773 1.00 97.25 199 THR A C 1
ATOM 1588 O O . THR A 1 199 ? -6.981 -6.405 8.470 1.00 97.25 199 THR A O 1
ATOM 1591 N N . SER A 1 200 ? -8.495 -5.909 10.045 1.00 97.94 200 SER A N 1
ATOM 1592 C CA . SER A 1 200 ? -7.530 -5.960 11.150 1.00 97.94 200 SER A CA 1
ATOM 1593 C C . SER A 1 200 ? -6.929 -7.357 11.333 1.00 97.94 200 SER A C 1
A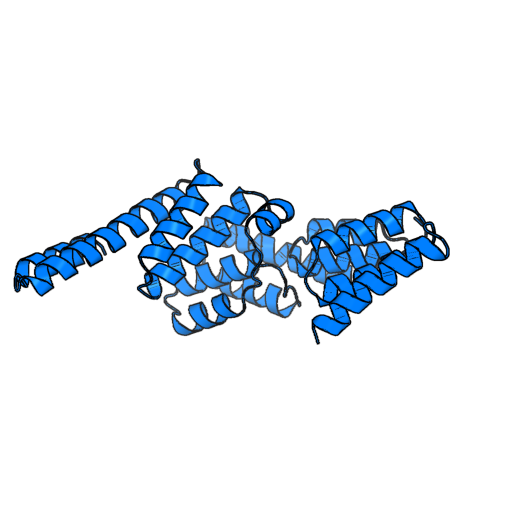TOM 1595 O O . SER A 1 200 ? -5.725 -7.499 11.552 1.00 97.94 200 SER A O 1
ATOM 1597 N N . GLN A 1 201 ? -7.736 -8.411 11.183 1.00 98.12 201 GLN A N 1
ATOM 1598 C CA . GLN A 1 201 ? -7.254 -9.789 11.261 1.00 98.12 201 GLN A CA 1
ATOM 1599 C C . GLN A 1 201 ? -6.295 -10.123 10.119 1.00 98.12 201 GLN A C 1
ATOM 1601 O O . GLN A 1 201 ? -5.291 -10.797 10.344 1.00 98.12 201 GLN A O 1
ATOM 1606 N N . GLN A 1 202 ? -6.573 -9.644 8.904 1.00 97.75 202 GLN A N 1
ATOM 1607 C CA . GLN A 1 202 ? -5.641 -9.781 7.786 1.00 97.75 202 GLN A CA 1
ATOM 1608 C C . GLN A 1 202 ? -4.321 -9.050 8.065 1.00 97.75 202 GLN A C 1
ATOM 1610 O O . GLN A 1 202 ? -3.262 -9.623 7.820 1.00 97.75 202 GLN A O 1
ATOM 1615 N N . ALA A 1 203 ? -4.363 -7.846 8.648 1.00 98.06 203 ALA A N 1
ATOM 1616 C CA . ALA A 1 203 ? -3.155 -7.120 9.045 1.00 98.06 203 ALA A CA 1
ATOM 1617 C C . ALA A 1 203 ? -2.300 -7.930 10.036 1.00 98.06 203 ALA A C 1
ATOM 1619 O O . ALA A 1 203 ? -1.097 -8.081 9.833 1.00 98.06 203 ALA A O 1
ATOM 1620 N N . SER A 1 204 ? -2.922 -8.515 11.065 1.00 98.06 204 SER A N 1
ATOM 1621 C CA . SER A 1 204 ? -2.223 -9.333 12.070 1.00 98.06 204 SER A CA 1
ATOM 1622 C C . SER A 1 204 ? -1.661 -10.635 11.496 1.00 98.06 204 SER A C 1
ATOM 1624 O O . SER A 1 204 ? -0.592 -11.065 11.911 1.00 98.06 204 SER A O 1
ATOM 1626 N N . LYS A 1 205 ? -2.302 -11.236 10.483 1.00 97.88 205 LYS A N 1
ATOM 1627 C CA . LYS A 1 205 ? -1.728 -12.391 9.765 1.00 97.88 205 LYS A CA 1
ATOM 1628 C C . LYS A 1 205 ? -0.447 -12.036 9.003 1.00 97.88 205 LYS A C 1
ATOM 1630 O O . LYS A 1 205 ? 0.430 -12.885 8.884 1.00 97.88 205 LYS A O 1
ATOM 1635 N N . LEU A 1 206 ? -0.350 -10.818 8.469 1.00 97.25 206 LEU A N 1
ATOM 1636 C CA . LEU A 1 206 ? 0.817 -10.361 7.705 1.00 97.25 206 LEU A CA 1
ATOM 1637 C C . LEU A 1 206 ? 1.970 -9.906 8.598 1.00 97.25 206 LEU A C 1
ATOM 1639 O O . LEU A 1 206 ? 3.127 -10.095 8.232 1.00 97.25 206 LEU A O 1
ATOM 1643 N N . ASP A 1 207 ? 1.660 -9.307 9.746 1.00 97.56 207 ASP A N 1
ATOM 1644 C CA . ASP A 1 207 ? 2.655 -8.842 10.711 1.00 97.56 207 ASP A CA 1
ATOM 1645 C C . ASP A 1 207 ? 2.260 -9.210 12.155 1.00 97.56 207 ASP A C 1
ATOM 1647 O O . ASP A 1 207 ? 1.823 -8.351 12.931 1.00 97.56 207 ASP A O 1
ATOM 1651 N N . PRO A 1 208 ? 2.389 -10.498 12.539 1.00 97.31 208 PRO A N 1
ATOM 1652 C CA . PRO A 1 208 ? 1.937 -10.977 13.846 1.00 97.31 208 PRO A CA 1
ATOM 1653 C C . PRO A 1 208 ? 2.726 -10.398 15.024 1.00 97.31 208 PRO A C 1
ATOM 1655 O O . PRO A 1 208 ? 2.215 -10.364 16.144 1.00 97.31 208 PRO A O 1
ATOM 1658 N N . SER A 1 209 ? 3.967 -9.955 14.800 1.00 96.81 209 SER A N 1
ATOM 1659 C CA . SER A 1 209 ? 4.842 -9.414 15.848 1.00 96.81 209 SER A CA 1
ATOM 1660 C C . SER A 1 209 ? 4.577 -7.936 16.147 1.00 96.81 209 SER A C 1
ATOM 1662 O O . SER A 1 209 ? 5.033 -7.427 17.174 1.00 96.81 209 SER A O 1
ATOM 1664 N N . SER A 1 210 ? 3.807 -7.240 15.305 1.00 97.31 210 SER A N 1
ATOM 1665 C CA . SER A 1 210 ? 3.513 -5.823 15.496 1.00 97.31 210 SER A CA 1
ATOM 1666 C C . SER A 1 210 ? 2.533 -5.580 16.643 1.00 97.31 210 SER A C 1
ATOM 1668 O O . SER A 1 210 ? 1.347 -5.918 16.596 1.00 97.31 210 SER A O 1
ATOM 1670 N N . SER A 1 211 ? 3.028 -4.929 17.697 1.00 96.50 211 SER A N 1
ATOM 1671 C CA . SER A 1 211 ? 2.212 -4.513 18.842 1.00 96.50 211 SER A CA 1
ATOM 1672 C C . SER A 1 211 ? 1.140 -3.493 18.451 1.00 96.50 211 SER A C 1
ATOM 1674 O O . SER A 1 211 ? 0.037 -3.536 18.998 1.00 96.50 211 SER A O 1
ATOM 1676 N N . GLU A 1 212 ? 1.440 -2.623 17.481 1.00 95.44 212 GLU A N 1
ATOM 1677 C CA . GLU A 1 212 ? 0.516 -1.621 16.947 1.00 95.44 212 GLU A CA 1
ATOM 1678 C C . GLU A 1 212 ? -0.659 -2.299 16.230 1.00 95.44 212 GLU A C 1
ATOM 1680 O O . GLU A 1 212 ? -1.814 -2.075 16.594 1.00 95.44 212 GLU A O 1
ATOM 1685 N N . VAL A 1 213 ? -0.372 -3.219 15.301 1.00 97.75 213 VAL A N 1
ATOM 1686 C CA . VAL A 1 213 ? -1.400 -3.981 14.57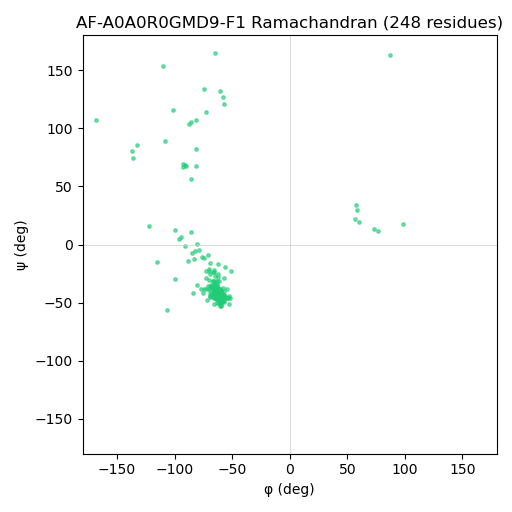2 1.00 97.75 213 VAL A CA 1
ATOM 1687 C C . VAL A 1 213 ? -2.265 -4.787 15.540 1.00 97.75 213 VAL A C 1
ATOM 1689 O O . VAL A 1 213 ? -3.494 -4.734 15.477 1.00 97.75 213 VAL A O 1
ATOM 1692 N N . ASN A 1 214 ? -1.648 -5.483 16.495 1.00 97.88 214 ASN A N 1
ATOM 1693 C CA . ASN A 1 214 ? -2.384 -6.290 17.465 1.00 97.88 214 ASN A CA 1
ATOM 1694 C C . ASN A 1 214 ? -3.248 -5.440 18.415 1.00 97.88 214 ASN A C 1
ATOM 1696 O O . ASN A 1 214 ? -4.317 -5.888 18.838 1.00 97.88 214 ASN A O 1
ATOM 1700 N N . ALA A 1 215 ? -2.834 -4.211 18.739 1.00 97.06 215 ALA A N 1
ATOM 1701 C CA . ALA A 1 215 ? -3.677 -3.272 19.479 1.00 97.06 215 ALA A CA 1
ATOM 1702 C C . ALA A 1 215 ? -4.913 -2.863 18.665 1.00 97.06 215 ALA A C 1
ATOM 1704 O O . ALA A 1 215 ? -6.021 -2.835 19.206 1.00 97.06 215 ALA A O 1
ATOM 1705 N N . VAL A 1 216 ? -4.744 -2.624 17.362 1.00 96.50 216 VAL A N 1
ATOM 1706 C CA . VAL A 1 216 ? -5.851 -2.305 16.452 1.00 96.50 216 VAL A CA 1
ATOM 1707 C C . VAL A 1 216 ? -6.821 -3.480 16.306 1.00 96.50 216 VAL A C 1
ATOM 1709 O O . VAL A 1 216 ? -8.027 -3.257 16.365 1.00 96.50 216 VAL A O 1
ATOM 1712 N N . VAL A 1 217 ? -6.338 -4.726 16.224 1.00 97.56 217 VAL A N 1
ATOM 1713 C CA . VAL A 1 217 ? -7.202 -5.927 16.214 1.00 97.56 217 VAL A CA 1
ATOM 1714 C C .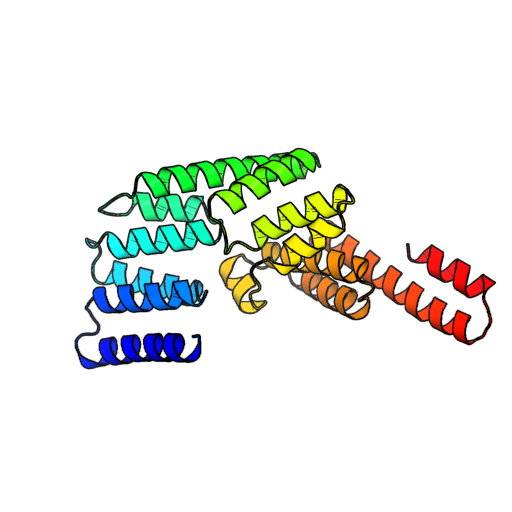 VAL A 1 217 ? -8.056 -6.022 17.471 1.00 97.56 217 VAL A C 1
ATOM 1716 O O . VAL A 1 217 ? -9.264 -6.245 17.380 1.00 97.56 217 VAL A O 1
ATOM 1719 N N . ARG A 1 218 ? -7.442 -5.862 18.652 1.00 96.56 218 ARG A N 1
ATOM 1720 C CA . ARG A 1 218 ? -8.179 -5.908 19.923 1.00 96.56 218 ARG A CA 1
ATOM 1721 C C . ARG A 1 218 ? -9.265 -4.840 19.957 1.00 96.56 218 ARG A C 1
ATOM 1723 O O . ARG A 1 218 ? -10.404 -5.161 20.281 1.00 96.56 218 ARG A O 1
ATOM 1730 N N . ARG A 1 219 ? -8.933 -3.611 19.547 1.00 95.19 219 ARG A N 1
ATOM 1731 C CA . ARG A 1 219 ? -9.898 -2.510 19.474 1.00 95.19 219 ARG A CA 1
ATOM 1732 C C . ARG A 1 219 ? -11.032 -2.805 18.495 1.00 95.19 219 ARG A C 1
ATOM 1734 O O . ARG A 1 219 ? -12.187 -2.646 18.861 1.00 95.19 219 ARG A O 1
ATOM 1741 N N . ALA A 1 220 ? -10.723 -3.265 17.283 1.00 96.69 220 ALA A N 1
ATOM 1742 C CA . ALA A 1 220 ? -11.740 -3.556 16.276 1.00 96.69 220 ALA A CA 1
ATOM 1743 C C . ALA A 1 220 ? -12.730 -4.626 16.758 1.00 96.69 220 ALA A C 1
ATOM 1745 O O . ALA A 1 220 ? -13.937 -4.453 16.622 1.00 96.69 220 ALA A O 1
ATOM 1746 N N . ARG A 1 221 ? -12.228 -5.695 17.393 1.00 96.00 221 ARG A N 1
ATOM 1747 C CA . ARG A 1 221 ? -13.071 -6.744 1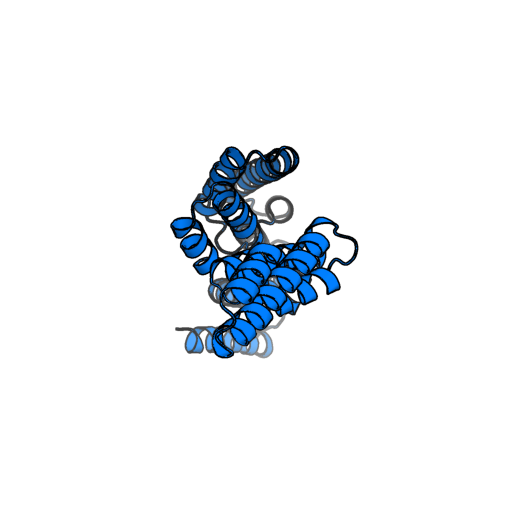7.986 1.00 96.00 221 ARG A CA 1
ATOM 1748 C C . ARG A 1 221 ? -13.920 -6.228 19.146 1.00 96.00 221 ARG A C 1
ATOM 1750 O O . ARG A 1 221 ? -15.098 -6.562 19.206 1.00 96.00 221 ARG A O 1
ATOM 1757 N N . ALA A 1 222 ? -13.337 -5.431 20.042 1.00 94.50 222 ALA A N 1
ATOM 1758 C CA . ALA A 1 222 ? -14.053 -4.868 21.184 1.00 94.50 222 ALA A CA 1
ATOM 1759 C C . ALA A 1 222 ? -15.207 -3.961 20.728 1.00 94.50 222 ALA A C 1
ATOM 1761 O O . ALA A 1 222 ? -16.348 -4.197 21.117 1.00 94.50 222 ALA A O 1
ATOM 1762 N N . VAL A 1 223 ? -14.934 -3.011 19.823 1.00 93.75 223 VAL A N 1
ATOM 1763 C CA . VAL A 1 223 ? -15.948 -2.097 19.268 1.00 93.75 223 VAL A CA 1
ATOM 1764 C C . VAL A 1 223 ? -17.058 -2.878 18.554 1.00 93.75 223 VAL A C 1
ATOM 1766 O O . VAL A 1 223 ? -18.238 -2.638 18.802 1.00 93.75 223 VAL A O 1
ATOM 1769 N N . ALA A 1 224 ? -16.702 -3.847 17.702 1.00 93.44 224 ALA A N 1
ATOM 1770 C CA . ALA A 1 224 ? -17.680 -4.655 16.973 1.00 93.44 224 ALA A CA 1
ATOM 1771 C C . ALA A 1 224 ? -18.570 -5.483 17.917 1.00 93.44 224 ALA A C 1
ATOM 1773 O O . ALA A 1 224 ? -19.794 -5.491 17.776 1.00 93.44 224 ALA A O 1
ATOM 1774 N N . SER A 1 225 ? -17.966 -6.129 18.921 1.00 93.25 225 SER A N 1
ATOM 1775 C CA . SER A 1 225 ? -18.684 -6.931 19.917 1.00 93.25 225 SER A CA 1
ATOM 1776 C C . SER A 1 225 ? -19.623 -6.078 20.771 1.00 93.25 225 SER A C 1
ATOM 1778 O O . SER A 1 225 ? -20.777 -6.457 20.986 1.00 93.25 225 SER A O 1
ATOM 1780 N N . ALA A 1 226 ? -19.150 -4.915 21.223 1.00 93.25 226 ALA A N 1
ATOM 1781 C CA . ALA A 1 226 ? -19.941 -3.952 21.978 1.00 93.25 226 ALA A CA 1
ATOM 1782 C C . ALA A 1 226 ? -21.126 -3.441 21.155 1.00 93.25 226 ALA A C 1
ATOM 1784 O O . ALA A 1 226 ? -22.257 -3.422 21.637 1.00 93.25 226 ALA A O 1
ATOM 1785 N N . LYS A 1 227 ? -20.911 -3.103 19.878 1.00 90.00 227 LYS A N 1
ATOM 1786 C CA . LYS A 1 227 ? -22.000 -2.642 19.015 1.00 90.00 227 LYS A CA 1
ATOM 1787 C C . LYS A 1 227 ? -23.043 -3.731 18.779 1.00 90.00 227 LYS A C 1
ATOM 1789 O O . LYS A 1 227 ? -24.235 -3.460 18.901 1.00 90.00 227 LYS A O 1
ATOM 1794 N N . MET A 1 228 ? -22.620 -4.955 18.469 1.00 89.75 228 MET A N 1
ATOM 1795 C CA . MET A 1 228 ? -23.534 -6.080 18.263 1.00 89.75 228 MET A CA 1
ATOM 1796 C C . MET A 1 228 ? -24.356 -6.371 19.526 1.00 89.75 228 MET A C 1
ATOM 1798 O O . MET A 1 228 ? -25.584 -6.441 19.464 1.00 89.75 228 MET A O 1
ATOM 1802 N N . SER A 1 229 ? -23.690 -6.486 20.675 1.00 92.69 229 SER A N 1
ATOM 1803 C CA . SER A 1 229 ? -24.331 -6.803 21.955 1.00 92.69 229 SER A CA 1
ATOM 1804 C C . SER A 1 229 ? -25.248 -5.672 22.426 1.00 92.69 229 SER A C 1
ATOM 1806 O O . SER A 1 229 ? -26.393 -5.919 22.804 1.00 92.69 229 SER A O 1
ATOM 1808 N N . GLY A 1 230 ? -24.802 -4.419 22.312 1.00 93.44 230 GLY A N 1
ATOM 1809 C CA . GLY A 1 230 ? -25.617 -3.245 22.612 1.00 93.44 230 GLY A CA 1
ATOM 1810 C C . GLY A 1 230 ? -26.847 -3.147 21.705 1.00 93.44 230 GLY A C 1
ATOM 1811 O O . GLY A 1 230 ? -27.942 -2.878 22.194 1.00 93.44 230 GLY A O 1
ATOM 1812 N N . ASN A 1 231 ? -26.717 -3.460 20.409 1.00 92.38 231 ASN A N 1
ATOM 1813 C CA . ASN A 1 231 ? -27.851 -3.487 19.479 1.00 92.38 231 ASN A CA 1
ATOM 1814 C C . ASN A 1 231 ? -28.879 -4.569 19.859 1.00 92.38 231 ASN A C 1
ATOM 1816 O O . ASN A 1 231 ? -30.082 -4.340 19.727 1.00 92.38 231 ASN A O 1
ATOM 1820 N N . LEU A 1 232 ? -28.433 -5.742 20.323 1.00 94.75 232 LEU A N 1
ATOM 1821 C CA . LEU A 1 232 ? -29.324 -6.811 20.793 1.00 94.75 232 LEU A CA 1
ATOM 1822 C C . LEU A 1 232 ? -30.086 -6.393 22.056 1.00 94.75 232 LEU A C 1
ATOM 1824 O O . LEU A 1 232 ? -31.304 -6.553 22.115 1.00 94.75 232 LEU A O 1
ATOM 1828 N N . LEU A 1 233 ? -29.392 -5.805 23.032 1.00 95.69 233 LEU A N 1
ATOM 1829 C CA . LEU A 1 233 ? -30.004 -5.294 24.262 1.00 95.69 233 LEU A CA 1
ATOM 1830 C C . LEU A 1 233 ? -30.986 -4.156 23.977 1.00 95.69 233 LEU A C 1
ATOM 1832 O O . LEU A 1 233 ? -32.080 -4.125 24.540 1.00 95.69 233 LEU A O 1
ATOM 1836 N N . PHE A 1 234 ? -30.634 -3.264 23.050 1.00 94.50 234 PHE A N 1
ATOM 1837 C CA . PHE A 1 234 ? -31.507 -2.182 22.610 1.00 94.50 234 PHE A CA 1
ATOM 1838 C C . PHE A 1 234 ? -32.791 -2.724 21.973 1.00 94.50 234 PHE A C 1
ATOM 1840 O O . PHE A 1 234 ? -33.884 -2.282 22.320 1.00 94.50 234 PHE A O 1
ATOM 1847 N N . LYS A 1 235 ? -32.681 -3.731 21.094 1.00 95.69 235 LYS A N 1
ATOM 1848 C CA . LYS A 1 235 ? -33.844 -4.424 20.510 1.00 95.69 235 LYS A CA 1
ATOM 1849 C C . LYS A 1 235 ? -34.696 -5.143 21.560 1.00 95.69 235 LYS A C 1
ATOM 1851 O O . LYS A 1 235 ? -35.895 -5.287 21.359 1.00 95.69 235 LYS A O 1
ATOM 1856 N N . ALA A 1 236 ? -34.094 -5.567 22.669 1.00 96.88 236 ALA A N 1
ATOM 1857 C CA . ALA A 1 236 ? -34.781 -6.159 23.814 1.00 96.88 236 ALA A CA 1
ATOM 1858 C C . ALA A 1 236 ? -35.320 -5.116 24.820 1.00 96.88 236 ALA A C 1
ATOM 1860 O O . ALA A 1 236 ? -35.709 -5.487 25.926 1.00 96.88 236 ALA A O 1
ATOM 1861 N N . SER A 1 237 ? -35.323 -3.823 24.470 1.00 96.44 237 SER A N 1
ATOM 1862 C CA . SER A 1 237 ? -35.764 -2.706 25.324 1.00 96.44 237 SER A CA 1
ATOM 1863 C C . SER A 1 237 ? -34.980 -2.547 26.635 1.00 96.44 237 SER A C 1
ATOM 1865 O O . SER A 1 237 ? -35.431 -1.879 27.565 1.00 96.44 237 SER A O 1
ATOM 1867 N N . LYS A 1 238 ? -33.777 -3.124 26.719 1.00 95.75 238 LYS A N 1
ATOM 1868 C CA . LYS A 1 238 ? -32.891 -3.034 27.884 1.00 95.75 238 LYS A CA 1
ATOM 1869 C C . LYS A 1 238 ? -31.916 -1.869 27.734 1.00 95.75 238 LYS A C 1
ATOM 1871 O O . LYS A 1 238 ? -30.714 -2.052 27.556 1.00 95.75 238 LYS A O 1
ATOM 1876 N N . PHE A 1 239 ? -32.443 -0.647 27.754 1.00 94.56 239 PHE A N 1
ATOM 1877 C CA . PHE A 1 239 ? -31.687 0.545 27.351 1.00 94.56 239 PHE A CA 1
ATOM 1878 C C . PHE A 1 239 ? -30.487 0.861 28.252 1.00 94.56 239 PHE A C 1
ATOM 1880 O O . PHE A 1 239 ? -29.425 1.207 27.738 1.00 94.56 239 PHE A O 1
ATOM 1887 N N . THR A 1 240 ? -30.619 0.700 29.571 1.00 95.69 240 THR A N 1
ATOM 1888 C CA . THR A 1 240 ? -29.515 0.943 30.516 1.00 95.69 240 THR A CA 1
ATOM 1889 C C . THR A 1 240 ? -28.361 -0.031 30.289 1.00 95.69 240 THR A C 1
ATOM 1891 O O . THR A 1 240 ? -27.204 0.375 30.244 1.00 95.69 240 THR A O 1
ATOM 1894 N N . GLU A 1 241 ? -28.674 -1.310 30.081 1.00 95.06 241 GLU A N 1
ATOM 1895 C CA . GLU A 1 241 ? -27.680 -2.351 29.799 1.00 95.06 241 GLU A CA 1
ATOM 1896 C C . GLU A 1 241 ? -27.019 -2.114 28.435 1.00 95.06 241 GLU A C 1
ATOM 1898 O O . GLU A 1 241 ? -25.798 -2.182 28.318 1.00 95.06 241 GLU A O 1
ATOM 1903 N N . ALA A 1 242 ? -27.807 -1.756 27.414 1.00 93.94 242 ALA A N 1
ATOM 1904 C CA . ALA A 1 242 ? -27.285 -1.402 26.097 1.00 93.94 242 ALA A CA 1
ATOM 1905 C C . ALA A 1 242 ? -26.305 -0.219 26.171 1.00 93.94 242 ALA A C 1
ATOM 1907 O O . ALA A 1 242 ? -25.247 -0.263 25.549 1.00 93.94 242 ALA A O 1
ATOM 1908 N N . TYR A 1 243 ? -26.633 0.817 26.952 1.00 92.56 243 TYR A N 1
ATOM 1909 C CA . TYR A 1 243 ? -25.775 1.988 27.153 1.00 92.56 243 TYR A CA 1
ATOM 1910 C C . TYR A 1 243 ? -24.423 1.623 27.779 1.00 92.56 243 TYR A C 1
ATOM 1912 O O . TYR A 1 243 ? -23.388 2.077 27.292 1.00 92.56 243 TYR A O 1
ATOM 1920 N N . VAL A 1 244 ? -24.421 0.775 28.813 1.00 94.00 244 VAL A N 1
ATOM 1921 C CA . VAL A 1 244 ? -23.180 0.290 29.443 1.00 94.00 244 VAL A CA 1
ATOM 1922 C C . VAL A 1 244 ? -22.321 -0.454 28.423 1.00 94.00 244 VAL A C 1
ATOM 1924 O O . VAL A 1 244 ? -21.160 -0.103 28.236 1.00 94.00 244 VAL A O 1
ATOM 1927 N N . VAL A 1 245 ? -22.912 -1.401 27.690 1.00 91.81 245 VAL A N 1
ATOM 1928 C CA . VAL A 1 245 ? -22.186 -2.211 26.701 1.00 91.81 245 VAL A CA 1
ATOM 1929 C C . VAL A 1 245 ? -21.620 -1.362 25.561 1.00 91.81 245 VAL A C 1
ATOM 1931 O O . VAL A 1 245 ? -20.503 -1.612 25.115 1.00 91.81 245 VAL A O 1
ATOM 1934 N N . TYR A 1 246 ? -22.334 -0.331 25.094 1.00 88.19 246 TYR A N 1
ATOM 1935 C CA . TYR A 1 246 ? -21.776 0.584 24.093 1.00 88.19 246 TYR A CA 1
ATOM 1936 C C . TYR A 1 246 ? -20.550 1.341 24.613 1.00 88.19 246 TYR A C 1
ATOM 1938 O O . TYR A 1 246 ? -19.589 1.506 23.864 1.00 88.19 246 TYR A O 1
ATOM 1946 N N . ASN A 1 247 ? -20.564 1.773 25.877 1.00 87.50 247 ASN A N 1
ATOM 1947 C CA . ASN A 1 247 ? -19.444 2.501 26.475 1.00 87.50 247 ASN A CA 1
ATOM 1948 C C . ASN A 1 247 ? -18.234 1.609 26.766 1.00 87.50 247 ASN A C 1
ATOM 1950 O O . ASN A 1 247 ? -17.110 2.094 26.709 1.00 87.50 247 ASN A O 1
ATOM 1954 N N . GLU A 1 248 ? -18.435 0.318 27.032 1.00 85.75 248 GLU A N 1
ATOM 1955 C CA . GLU A 1 248 ? -17.334 -0.641 27.202 1.00 85.75 248 GLU A CA 1
ATOM 1956 C C . GLU A 1 248 ? -16.524 -0.861 25.911 1.00 85.75 248 GLU A C 1
ATOM 1958 O O . GLU A 1 248 ? -15.374 -1.297 25.964 1.00 85.75 248 GLU A O 1
ATOM 1963 N N . GLY A 1 249 ? -17.110 -0.572 24.744 1.00 76.12 249 GLY A N 1
ATOM 1964 C CA . GLY A 1 249 ? -16.463 -0.747 23.444 1.00 76.12 249 GLY A CA 1
ATOM 1965 C C . GLY A 1 249 ? -15.636 0.436 22.936 1.00 76.12 249 GLY A C 1
ATOM 1966 O O . GLY A 1 249 ? -14.911 0.249 21.957 1.00 76.12 249 GLY A O 1
ATOM 1967 N N . LEU A 1 250 ? -15.762 1.630 23.528 1.00 68.00 250 LEU A N 1
ATOM 1968 C CA . LEU A 1 250 ? -15.166 2.887 23.037 1.00 68.00 250 LEU A CA 1
ATOM 1969 C C . LEU A 1 250 ? -13.756 3.141 23.588 1.00 68.00 250 LEU A C 1
ATOM 1971 O O . LEU A 1 250 ? -12.887 3.543 22.765 1.00 68.00 250 LEU A O 1
#

Sequence (250 aa):
MRKNSDELVQFWSQRNNRVDPEKATYHCNKNATLISLGRFLQAIVECEEAIRLEPSCGRPHNRLATIYFRLGKAEKALNCNETSPCVDSILAFQAQALQNHLSRCTKARKVKDWKVILKESQATISLGVDSAPLVYCLHTEALLKLLRHQETHATYEKMPKFDLDYSNKLFGPVRSAYLLMIGTHIYLAADMFEDAVTTSQQASKLDPSSSEVNAVVRRARAVASAKMSGNLLFKASKFTEAYVVYNEGL

Mean predicted aligned error: 5.76 Å

Secondary structure (DSSP, 8-state):
-HHHHHHHHHHHHHHHHHT-TT-HHHHHHHHHHHHHTT-HHHHHHHHHHHHHH-TT-HHHHHHHHHHHHHTT-HHHHHHHHHTSSS--HHHHHHHHHHHHHHHHHHHHHHTT-HHHHHHHHHHHHHTT-TT-HHHHHHHHHHHHHTT-HHHHHHHHHHS----HHHHHHHH-HHHHHHHHHHHHHHHHHTT-HHHHHHHHHHHHHH-TT-HHHHHHHHHHHHHHHHHHHHHHHHHTT-HHHHHHHHHHT-

InterPro domains:
  IPR011990 Tetratricopeptide-like helical domain superfamily [G3DSA:1.25.40.10] (17-250)
  IPR011990 Tetratricopeptide-like helical domain superfamily [SSF48452] (18-210)
  IPR044534 TPR repeat-containing thioredoxin TTL1-4 [PTHR46050] (19-250)

Nearest PDB structures (foldseek):
  2xpi-assembly1_D  TM=4.879E-01  e=1.105E-04  Schizosaccharomyces pombe
  1w3b-assembly1_B  TM=3.919E-01  e=1.204E-04  Homo sapiens
  1w3b-assembly1_A  TM=3.330E-01  e=1.312E-04  Homo sapiens
  8dth-assembly1_A  TM=4.112E-01  e=6.523E-03  Arabidopsis thaliana
  2c0l-assembly1_A  TM=3.317E-01  e=3.792E-02  Homo sapiens

Radius of gyration: 22.29 Å; Cα contacts (8 Å, |Δi|>4): 331; chains: 1; bounding box: 59×31×66 Å

pLDDT: mean 92.72, std 6.96, range [57.66, 98.5]

Solvent-accessible surface area (backbone atoms only — not comparable to full-atom values): 12330 Å² total; per-residue (Å²): 112,68,69,63,50,53,51,47,42,51,50,34,53,53,47,28,75,71,76,52,76,69,49,36,65,42,31,49,54,32,20,57,48,25,51,77,70,68,40,51,71,63,20,46,54,27,24,51,53,17,35,72,59,35,68,81,47,23,64,32,28,46,51,44,14,50,52,26,34,24,47,62,37,20,69,60,12,38,53,33,25,72,72,18,78,54,61,51,67,66,59,43,52,52,23,52,51,40,42,53,31,54,52,49,29,55,56,24,57,76,72,64,39,38,68,56,20,34,53,32,32,49,50,38,45,75,74,57,31,70,55,20,42,68,51,42,42,50,29,32,51,19,26,57,77,67,68,38,60,73,60,23,53,58,46,57,70,68,36,51,82,69,58,69,67,60,35,30,75,72,63,32,43,60,52,38,17,51,51,27,42,50,49,19,54,52,24,54,75,68,72,36,36,69,60,11,36,54,35,18,51,53,16,29,73,48,29,72,84,39,66,67,45,48,50,49,33,53,48,31,47,40,33,36,50,17,50,54,51,17,52,53,31,44,75,68,69,37,54,70,61,15,53,52,36,44,62,76,26,112